Protein AF-K9WY57-F1 (afdb_monomer_lite)

Organism: NCBI:txid56107

Radius of gyration: 16.97 Å; chains: 1; bounding box: 40×37×47 Å

Foldseek 3Di:
DEEEEEELQQPPVLQVQQADFQQQQGDLVSLLVLAPDPLSVVCVVPVPLLVVLSVVQSYGYFYDYLVLLLQLLLAQADPVSVVLCVVLVHDNHHRPCNLVSVCPGPLVCNLVVHGHDPDDDDPGDDPVSLSSLVSVLVCCVVPVLSSLVSVQRSCCVNLSFVHKDAQDFFAPDDGDGFRIWTHHPVGIHGYHYHDYHHDGNHVSSVVSSVVSQVNCVRHVVRD

Sequence (223 aa):
MWVIVITGNDREESVTSLTRGRSSTADIERLIVATEANIVKELKAYPDKIGILATALDARIIHLPILTVLAIAREYADEKLQDKMKDLGM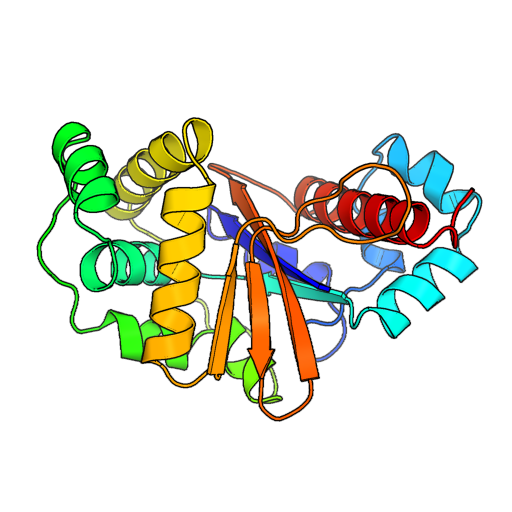SLKKDTTANERLIKSELAKAFKSEPIGLGVPGNKPGETTKESFEKLLTITQSDDQLVNETIGRALVACNLVSSYKAEVDFGKGLTRRTDLFCETKVGQVRLELMWRKNTGRAEIANYVLTKLYNYGKAIEFLE

Structure (mmCIF, N/CA/C/O backbone):
data_AF-K9WY57-F1
#
_entry.id   AF-K9WY57-F1
#
loop_
_atom_site.group_PDB
_atom_site.id
_atom_site.type_symbol
_atom_site.label_atom_id
_atom_site.label_alt_id
_atom_site.label_comp_id
_atom_site.label_asym_id
_atom_site.label_entity_id
_atom_site.label_seq_id
_atom_site.pdbx_PDB_ins_code
_atom_site.Cartn_x
_atom_site.Cartn_y
_atom_site.Cartn_z
_atom_site.occupancy
_atom_site.B_iso_or_equiv
_atom_site.auth_seq_id
_atom_site.auth_comp_id
_atom_site.auth_asym_id
_atom_site.auth_atom_id
_atom_site.pdbx_PDB_model_num
ATOM 1 N N . MET A 1 1 ? 0.445 -4.058 -10.694 1.00 93.25 1 MET A N 1
ATOM 2 C CA . MET A 1 1 ? 1.332 -3.926 -9.521 1.00 93.25 1 MET A CA 1
ATOM 3 C C . MET A 1 1 ? 1.117 -2.528 -9.001 1.00 93.25 1 MET A C 1
ATOM 5 O O . MET A 1 1 ? 1.442 -1.566 -9.684 1.00 93.25 1 MET A O 1
ATOM 9 N N . TRP A 1 2 ? 0.431 -2.408 -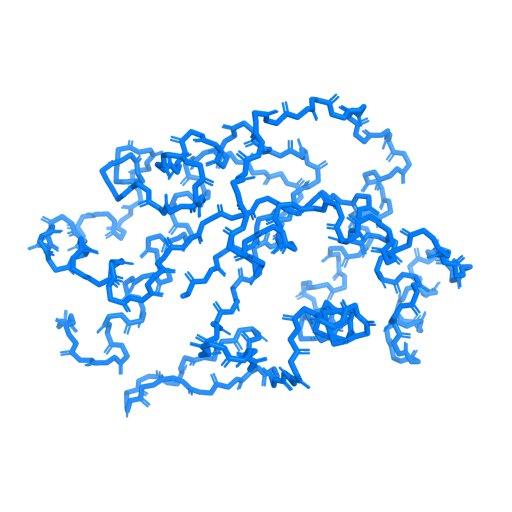7.877 1.00 96.56 2 TRP A N 1
ATOM 10 C CA . TRP A 1 2 ? 0.032 -1.128 -7.318 1.00 96.56 2 TRP A CA 1
ATOM 11 C C . TRP A 1 2 ? 0.778 -0.926 -6.008 1.00 96.56 2 TRP A C 1
ATOM 13 O O . TRP A 1 2 ? 0.697 -1.757 -5.108 1.00 96.56 2 TRP A O 1
ATOM 23 N N . VAL A 1 3 ? 1.507 0.177 -5.910 1.00 97.62 3 VAL A N 1
ATOM 24 C CA . VAL A 1 3 ? 2.192 0.584 -4.689 1.00 97.62 3 VAL A CA 1
ATOM 25 C C . VAL A 1 3 ? 1.241 1.442 -3.867 1.00 97.62 3 VAL A C 1
ATOM 27 O O . VAL A 1 3 ? 0.807 2.502 -4.319 1.00 97.62 3 VAL A O 1
ATOM 30 N N . ILE A 1 4 ? 0.922 0.982 -2.663 1.00 97.38 4 ILE A N 1
ATOM 31 C CA . ILE A 1 4 ? 0.056 1.674 -1.714 1.00 97.38 4 ILE A CA 1
ATOM 32 C C . ILE A 1 4 ? 0.941 2.426 -0.721 1.00 97.38 4 ILE A C 1
ATOM 34 O O . ILE A 1 4 ? 1.660 1.823 0.073 1.00 97.38 4 ILE A O 1
ATOM 38 N N . VAL A 1 5 ? 0.906 3.754 -0.778 1.00 96.75 5 VAL A N 1
ATOM 39 C CA . VAL A 1 5 ? 1.749 4.641 0.028 1.00 96.75 5 VAL A CA 1
ATOM 40 C C . VAL A 1 5 ? 1.007 5.040 1.303 1.00 96.75 5 VAL A C 1
ATOM 42 O O . VAL A 1 5 ? 0.044 5.813 1.255 1.00 96.75 5 VAL A O 1
ATOM 45 N N . ILE A 1 6 ? 1.486 4.523 2.440 1.00 95.94 6 ILE A N 1
ATOM 46 C CA . ILE A 1 6 ? 0.916 4.739 3.775 1.00 95.94 6 ILE A CA 1
ATOM 47 C C . ILE A 1 6 ? 1.956 5.438 4.653 1.00 95.94 6 ILE A C 1
ATOM 49 O O . ILE A 1 6 ? 2.959 4.847 5.066 1.00 95.94 6 ILE A O 1
ATOM 53 N N . THR A 1 7 ? 1.732 6.724 4.928 1.00 93.94 7 THR A N 1
ATOM 54 C CA . THR A 1 7 ? 2.769 7.597 5.494 1.00 93.94 7 THR A CA 1
ATOM 55 C C . THR A 1 7 ? 2.237 8.462 6.625 1.00 93.94 7 THR A C 1
ATOM 57 O O . THR A 1 7 ? 1.238 9.150 6.432 1.00 93.94 7 THR A O 1
ATOM 60 N N . GLY A 1 8 ? 2.940 8.528 7.757 1.00 91.19 8 GLY A N 1
ATOM 61 C CA . GLY A 1 8 ? 2.515 9.314 8.927 1.00 91.19 8 GLY A CA 1
ATOM 62 C C . GLY A 1 8 ? 2.410 10.826 8.684 1.00 91.19 8 GLY A C 1
ATOM 63 O O . GLY A 1 8 ? 1.674 11.519 9.384 1.00 91.19 8 GLY A O 1
ATOM 64 N N . ASN A 1 9 ? 3.107 11.343 7.671 1.00 89.44 9 ASN A N 1
ATOM 65 C CA . ASN A 1 9 ? 3.037 12.738 7.235 1.00 89.44 9 ASN A CA 1
ATOM 66 C C . ASN A 1 9 ? 2.095 12.994 6.043 1.00 89.44 9 ASN A C 1
ATOM 68 O O . ASN A 1 9 ? 2.113 14.104 5.517 1.00 89.44 9 ASN A O 1
ATOM 72 N N . ASP A 1 10 ? 1.296 11.995 5.654 1.00 83.50 10 ASP A N 1
ATOM 73 C CA . ASP A 1 10 ? 0.181 12.088 4.696 1.00 83.50 10 ASP A CA 1
ATOM 74 C C . ASP A 1 10 ? 0.553 12.735 3.343 1.00 83.50 10 ASP A C 1
ATOM 76 O O . ASP A 1 10 ? 0.111 13.827 2.999 1.00 83.50 10 ASP A O 1
ATOM 80 N N . ARG A 1 11 ? 1.436 12.069 2.583 1.00 84.75 11 ARG A N 1
ATOM 81 C CA . ARG A 1 11 ? 2.090 12.599 1.367 1.00 84.75 11 ARG A CA 1
ATOM 82 C C . ARG A 1 11 ? 1.299 12.426 0.066 1.00 84.75 11 ARG A C 1
ATOM 84 O O . ARG A 1 11 ? 1.868 12.027 -0.958 1.00 84.75 11 ARG A O 1
ATOM 91 N N . GLU A 1 12 ? 0.014 12.758 0.075 1.00 88.06 12 GLU A N 1
ATOM 92 C CA . GLU A 1 12 ? -0.848 12.713 -1.118 1.00 88.06 12 GLU A CA 1
ATOM 93 C C . GLU A 1 12 ? -0.273 13.546 -2.282 1.00 88.06 12 GLU A C 1
ATOM 95 O O . GLU A 1 12 ? -0.244 13.106 -3.437 1.00 88.06 12 GLU A O 1
ATOM 100 N N . GLU A 1 13 ? 0.294 14.719 -1.983 1.00 88.88 13 GLU A N 1
ATOM 101 C CA . GLU A 1 13 ? 0.878 15.618 -2.979 1.00 88.88 13 GLU A CA 1
ATOM 102 C C . GLU A 1 13 ? 2.112 15.014 -3.661 1.00 88.88 13 GLU A C 1
ATOM 104 O O . GLU A 1 13 ? 2.345 15.215 -4.857 1.00 88.88 13 GLU A O 1
ATOM 109 N N . SER A 1 14 ? 2.896 14.226 -2.917 1.00 90.69 14 SER A N 1
ATOM 110 C CA . SER A 1 14 ? 4.070 13.553 -3.473 1.00 90.69 14 SER A CA 1
ATOM 111 C C . SER A 1 14 ? 3.651 12.418 -4.402 1.00 90.69 14 SER A C 1
ATOM 113 O O . SER A 1 14 ? 4.224 12.295 -5.483 1.00 90.69 14 SER A O 1
ATOM 115 N N . VAL A 1 15 ? 2.625 11.645 -4.030 1.00 91.50 15 VAL A N 1
ATOM 116 C CA . VAL A 1 15 ? 2.048 10.595 -4.888 1.00 91.50 15 VAL A CA 1
ATOM 117 C C . VAL A 1 15 ? 1.467 11.197 -6.167 1.00 91.50 15 VAL A C 1
ATOM 119 O O . VAL A 1 15 ? 1.811 10.759 -7.266 1.00 91.50 15 VAL A O 1
ATOM 122 N N . THR A 1 16 ? 0.682 12.270 -6.048 1.00 90.00 16 THR A N 1
ATOM 123 C CA . THR A 1 16 ? 0.108 12.988 -7.199 1.00 90.00 16 THR A CA 1
ATOM 124 C C . THR A 1 16 ? 1.196 13.482 -8.154 1.00 90.00 16 THR A C 1
ATOM 126 O O . THR A 1 16 ? 1.071 13.371 -9.372 1.00 90.00 16 THR A O 1
ATOM 129 N N . SER A 1 17 ? 2.320 13.976 -7.623 1.00 90.94 17 SER A N 1
ATOM 130 C CA . SER A 1 17 ? 3.429 14.441 -8.463 1.00 90.94 17 SER A CA 1
ATOM 131 C C . SER A 1 17 ? 4.113 13.322 -9.264 1.00 90.94 17 SER A C 1
ATOM 133 O O . SER A 1 17 ? 4.711 13.610 -10.300 1.00 90.94 17 SER A O 1
ATOM 135 N N . LE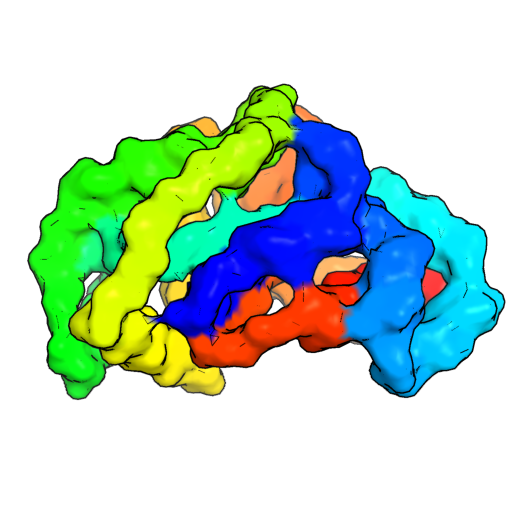U A 1 18 ? 4.008 12.064 -8.822 1.00 93.31 18 LEU A N 1
ATOM 136 C CA . LEU A 1 18 ? 4.652 10.885 -9.420 1.00 93.31 18 LEU A CA 1
ATOM 137 C C . LEU A 1 18 ? 3.719 10.055 -10.311 1.00 93.31 18 LEU A C 1
ATOM 139 O O . LEU A 1 18 ? 4.130 9.016 -10.832 1.00 93.31 18 LEU A O 1
ATOM 143 N N . THR A 1 19 ? 2.470 10.485 -10.480 1.00 92.69 19 THR A N 1
ATOM 144 C CA . THR A 1 19 ? 1.466 9.784 -11.283 1.00 92.69 19 THR A CA 1
ATOM 145 C C . THR A 1 19 ? 1.028 10.613 -12.491 1.00 92.69 19 THR A C 1
ATOM 147 O O . THR A 1 19 ? 1.231 11.830 -12.558 1.00 92.69 19 THR A O 1
ATOM 150 N N . ARG A 1 20 ? 0.456 9.934 -13.492 1.00 86.88 20 ARG A N 1
ATOM 151 C CA . ARG A 1 20 ? -0.090 10.521 -14.722 1.00 86.88 20 ARG A CA 1
ATOM 152 C C . ARG A 1 20 ? -1.609 10.439 -14.737 1.00 86.88 20 ARG A C 1
ATOM 154 O O . ARG A 1 20 ? -2.197 9.406 -14.420 1.00 86.88 20 ARG A O 1
ATOM 161 N N . GLY A 1 21 ? -2.231 11.517 -15.210 1.00 79.50 21 GLY A N 1
ATOM 162 C CA . GLY A 1 21 ? -3.671 11.580 -15.442 1.00 79.50 21 GLY A CA 1
ATOM 163 C C . GLY A 1 21 ? -4.498 11.389 -14.168 1.00 79.50 21 GLY A C 1
ATOM 164 O O . GLY A 1 21 ? -4.079 11.762 -13.078 1.00 79.50 21 GLY A O 1
ATOM 165 N N . ARG A 1 22 ? -5.699 10.821 -14.321 1.00 80.62 22 ARG A N 1
ATOM 166 C CA . ARG A 1 22 ? -6.648 10.550 -13.223 1.00 80.62 22 ARG A CA 1
ATOM 167 C C . ARG A 1 22 ? -6.737 9.062 -12.857 1.00 80.62 22 ARG A C 1
ATOM 169 O O . ARG A 1 22 ? -7.724 8.642 -12.270 1.00 80.62 22 ARG A O 1
ATOM 176 N N . SER A 1 23 ? -5.746 8.253 -13.230 1.00 78.56 23 SER A N 1
ATOM 177 C CA . SER A 1 23 ? -5.764 6.788 -13.070 1.00 78.56 23 SER A CA 1
ATOM 178 C C . SER A 1 23 ? -4.759 6.254 -12.043 1.00 78.56 23 SER A C 1
ATOM 180 O O . SER A 1 23 ? -4.630 5.039 -11.905 1.00 78.56 23 SER A O 1
ATOM 182 N N . SER A 1 24 ? -4.030 7.126 -11.331 1.00 89.38 24 SER A N 1
ATOM 183 C CA . SER A 1 24 ? -2.897 6.751 -10.457 1.00 89.38 24 SER A CA 1
ATOM 184 C C . SER A 1 24 ? -1.763 6.013 -11.177 1.00 89.38 24 SER A C 1
ATOM 186 O O . SER A 1 24 ? -0.896 5.422 -10.535 1.00 89.38 24 SER A O 1
ATOM 188 N N . THR A 1 25 ? -1.735 6.029 -12.512 1.00 93.56 25 THR A N 1
ATOM 189 C CA . THR A 1 25 ? -0.695 5.351 -13.291 1.00 93.56 25 THR A CA 1
ATOM 190 C C . THR A 1 25 ? 0.663 5.977 -13.000 1.00 93.56 25 THR A C 1
ATOM 192 O O . THR A 1 25 ? 0.805 7.198 -13.037 1.00 93.56 25 THR A O 1
ATOM 195 N N . ALA A 1 26 ? 1.669 5.149 -12.732 1.00 93.94 26 ALA A N 1
ATOM 196 C CA . ALA A 1 26 ? 3.021 5.597 -12.434 1.00 93.94 26 ALA A CA 1
ATOM 197 C C . ALA A 1 26 ? 3.635 6.386 -13.611 1.00 93.94 26 ALA A C 1
ATOM 199 O O . ALA A 1 26 ? 3.584 5.972 -14.779 1.00 93.94 26 ALA A O 1
ATOM 200 N N . ASP A 1 27 ? 4.239 7.533 -13.306 1.00 93.75 27 ASP A N 1
ATOM 201 C CA . ASP A 1 27 ? 5.018 8.320 -14.258 1.00 93.75 27 ASP A CA 1
ATOM 202 C C . ASP A 1 27 ? 6.497 7.933 -14.194 1.00 93.75 27 ASP A C 1
ATOM 204 O O . ASP A 1 27 ? 7.240 8.427 -13.349 1.00 93.75 27 ASP A O 1
ATOM 208 N N . ILE A 1 28 ? 6.930 7.027 -15.073 1.00 92.00 28 ILE A N 1
ATOM 209 C CA . ILE A 1 28 ? 8.299 6.495 -15.048 1.00 92.00 28 ILE A CA 1
ATOM 210 C C . ILE A 1 28 ? 9.350 7.594 -15.215 1.00 92.00 28 ILE A C 1
ATOM 212 O O . ILE A 1 28 ? 10.356 7.578 -14.507 1.00 92.00 28 ILE A O 1
ATOM 216 N N . GLU A 1 29 ? 9.107 8.577 -16.079 1.00 89.81 29 GLU A N 1
ATOM 217 C CA . GLU A 1 29 ? 10.046 9.683 -16.281 1.00 89.81 29 GLU A CA 1
ATOM 218 C C . GLU A 1 29 ? 10.181 10.517 -15.007 1.00 89.81 29 GLU A C 1
ATOM 220 O O . GLU A 1 29 ? 11.295 10.764 -14.535 1.00 89.81 29 GLU A O 1
ATOM 225 N N . ARG A 1 30 ? 9.055 10.882 -14.380 1.00 92.00 30 ARG A N 1
ATOM 226 C CA . ARG A 1 30 ? 9.095 11.635 -13.117 1.00 92.00 30 ARG A CA 1
ATOM 227 C C . ARG A 1 30 ? 9.701 10.826 -11.982 1.00 92.00 30 ARG A C 1
ATOM 229 O O . ARG A 1 30 ? 10.394 11.409 -11.156 1.00 92.00 30 ARG A O 1
ATOM 236 N N . LEU A 1 31 ? 9.473 9.514 -11.932 1.00 92.50 31 LEU A N 1
ATOM 237 C CA . LEU A 1 31 ? 10.083 8.634 -10.935 1.00 92.50 31 LEU A CA 1
ATOM 238 C C . LEU A 1 31 ? 11.609 8.616 -11.074 1.00 92.50 31 LEU A C 1
ATOM 240 O O . LEU A 1 31 ? 12.307 8.791 -10.077 1.00 92.50 31 LEU A O 1
ATOM 244 N N . ILE A 1 32 ? 12.125 8.466 -12.298 1.00 89.62 32 ILE A N 1
ATOM 245 C CA . ILE A 1 32 ? 13.570 8.469 -12.584 1.00 89.62 32 ILE A CA 1
ATOM 246 C C . ILE A 1 32 ? 14.206 9.816 -12.224 1.00 89.62 32 ILE A C 1
ATOM 248 O O . ILE A 1 32 ? 15.319 9.845 -11.707 1.00 89.62 32 ILE A O 1
ATOM 252 N N . VAL A 1 33 ? 13.514 10.929 -12.485 1.00 89.56 33 VAL A N 1
ATOM 253 C CA . VAL A 1 33 ? 14.008 12.281 -12.167 1.00 89.56 33 VAL A CA 1
ATOM 254 C C . VAL A 1 33 ? 13.889 12.603 -10.675 1.00 89.56 33 VAL A C 1
ATOM 256 O O . VAL A 1 33 ? 14.688 13.366 -10.137 1.00 89.56 33 VAL A O 1
ATOM 259 N N . ALA A 1 34 ? 12.898 12.045 -9.982 1.00 88.31 34 ALA A N 1
ATOM 260 C CA . ALA A 1 34 ? 12.631 12.362 -8.584 1.00 88.31 34 ALA A CA 1
ATOM 261 C C . ALA A 1 34 ? 13.641 11.760 -7.601 1.00 88.31 34 ALA A C 1
ATOM 263 O O . ALA A 1 34 ? 13.616 12.155 -6.435 1.00 88.31 34 ALA A O 1
ATOM 264 N N . THR A 1 35 ? 14.485 10.815 -8.024 1.00 84.81 35 THR A N 1
ATOM 265 C CA . THR A 1 35 ? 15.412 10.103 -7.141 1.00 84.81 35 THR A CA 1
ATOM 266 C C . THR A 1 35 ? 16.782 9.896 -7.780 1.00 84.81 35 THR A C 1
ATOM 268 O O . THR A 1 35 ? 16.903 9.679 -8.981 1.00 84.81 35 THR A O 1
ATOM 271 N N . GLU A 1 36 ? 17.829 9.947 -6.961 1.00 76.69 36 GLU A N 1
ATOM 272 C CA . GLU A 1 36 ? 19.222 9.715 -7.375 1.00 76.69 36 GLU A CA 1
ATOM 273 C C . GLU A 1 36 ? 19.722 8.320 -6.970 1.00 76.69 36 GLU A C 1
ATOM 275 O O . GLU A 1 36 ? 20.923 8.049 -6.967 1.00 76.69 36 GLU A O 1
ATOM 280 N N . ALA A 1 37 ? 18.808 7.426 -6.587 1.00 71.31 37 ALA A N 1
ATOM 281 C CA . ALA A 1 37 ? 19.154 6.112 -6.067 1.00 71.31 37 ALA A CA 1
ATOM 282 C C . ALA A 1 37 ? 20.009 5.296 -7.051 1.00 71.31 37 ALA A C 1
ATOM 284 O O . ALA A 1 37 ? 19.839 5.375 -8.265 1.00 71.31 37 ALA A O 1
ATOM 285 N N . ASN A 1 38 ? 20.892 4.441 -6.527 1.00 69.31 38 ASN A N 1
ATOM 286 C CA . ASN A 1 38 ? 21.772 3.603 -7.352 1.00 69.31 38 ASN A CA 1
ATOM 287 C C . ASN A 1 38 ? 20.998 2.738 -8.357 1.00 69.31 38 ASN A C 1
ATOM 289 O O . ASN A 1 3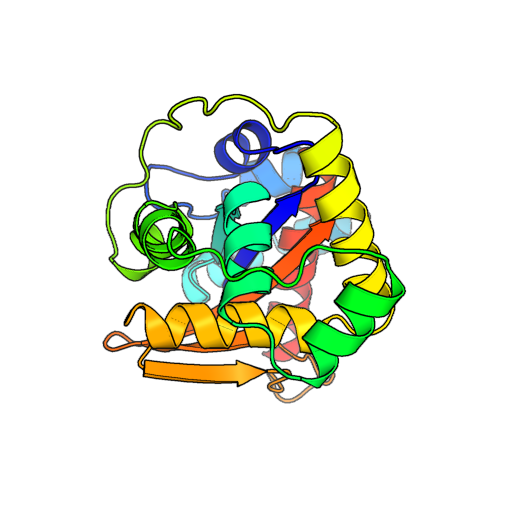8 ? 21.440 2.594 -9.494 1.00 69.31 38 ASN A O 1
ATOM 293 N N . ILE A 1 39 ? 19.803 2.263 -7.983 1.00 72.06 39 ILE A N 1
ATOM 294 C CA . ILE A 1 39 ? 18.922 1.506 -8.881 1.00 72.06 39 ILE A CA 1
ATOM 295 C C . ILE A 1 39 ? 18.542 2.306 -10.131 1.00 72.06 39 ILE A C 1
ATOM 297 O O . ILE A 1 39 ? 18.378 1.737 -11.200 1.00 72.06 39 ILE A O 1
ATOM 301 N N . VAL A 1 40 ? 18.483 3.639 -10.046 1.00 72.38 40 VAL A N 1
ATOM 302 C CA . VAL A 1 40 ? 18.225 4.510 -11.198 1.00 72.38 40 VAL A CA 1
ATOM 303 C C . VAL A 1 40 ? 19.344 4.414 -12.226 1.00 72.38 40 VAL A C 1
ATOM 305 O O . VAL A 1 40 ? 19.059 4.493 -13.414 1.00 72.38 40 VAL A O 1
ATOM 308 N N . LYS A 1 41 ? 20.606 4.223 -11.818 1.00 74.12 41 LYS A N 1
ATOM 309 C CA . LYS A 1 41 ? 21.713 4.040 -12.773 1.00 74.12 41 LYS A CA 1
ATOM 310 C C . LYS A 1 41 ? 21.539 2.752 -13.575 1.00 74.12 41 LYS A C 1
ATOM 312 O O . LYS A 1 41 ? 21.709 2.780 -14.788 1.00 74.12 41 LYS A O 1
ATOM 317 N N . GLU A 1 42 ? 21.138 1.666 -12.917 1.00 75.31 42 GLU A N 1
ATOM 318 C CA . GLU A 1 42 ? 20.841 0.391 -13.583 1.00 75.31 42 GLU A CA 1
ATOM 319 C C . GLU A 1 42 ? 19.588 0.487 -14.461 1.00 75.31 42 GLU A C 1
ATOM 321 O O . GLU A 1 42 ? 19.583 0.043 -15.603 1.00 75.31 42 GLU A O 1
ATOM 326 N N . LEU A 1 43 ? 18.533 1.139 -13.973 1.00 77.00 43 LEU A N 1
ATOM 327 C CA . LEU A 1 43 ? 17.290 1.337 -14.722 1.00 77.00 43 LEU A CA 1
ATOM 328 C C . LEU A 1 43 ? 17.473 2.252 -15.937 1.00 77.00 43 LEU A C 1
ATOM 330 O O . LEU A 1 43 ? 16.842 2.033 -16.969 1.00 77.00 43 LEU A O 1
ATOM 334 N N . LYS A 1 44 ? 18.371 3.241 -15.847 1.00 75.38 44 LYS A N 1
ATOM 335 C CA . LYS A 1 44 ? 18.775 4.099 -16.971 1.00 75.38 44 LYS A CA 1
ATOM 336 C C . LYS A 1 44 ? 19.517 3.336 -18.068 1.00 75.38 44 LYS A C 1
ATOM 338 O O . LYS A 1 44 ? 19.583 3.850 -19.178 1.00 75.38 44 LYS A O 1
ATOM 343 N N . ALA A 1 45 ? 20.035 2.135 -17.798 1.00 79.75 45 ALA A N 1
ATOM 344 C CA . ALA A 1 45 ? 20.548 1.260 -18.850 1.00 79.75 45 ALA A CA 1
ATOM 345 C C . ALA A 1 45 ? 19.416 0.623 -19.683 1.00 79.75 45 ALA A C 1
ATOM 347 O O . ALA A 1 45 ? 19.661 0.170 -20.798 1.00 79.75 45 ALA A O 1
ATOM 348 N N . TYR A 1 46 ? 18.174 0.623 -19.175 1.00 80.94 46 TYR A N 1
ATOM 349 C CA . TYR A 1 46 ? 17.018 -0.023 -19.804 1.00 80.94 46 TYR A CA 1
ATOM 350 C C . TYR A 1 46 ? 15.745 0.856 -19.815 1.00 80.94 46 TYR A C 1
ATOM 352 O O . TYR A 1 46 ? 14.678 0.385 -19.405 1.00 80.94 46 TYR A O 1
ATOM 360 N N . PRO A 1 47 ? 15.801 2.118 -20.282 1.00 75.88 47 PRO A N 1
ATOM 361 C CA . PRO A 1 47 ? 14.684 3.059 -20.156 1.00 75.88 47 PRO A CA 1
ATOM 362 C C . PRO A 1 47 ? 13.399 2.544 -20.824 1.00 75.88 47 PRO A C 1
ATOM 364 O O . PRO A 1 47 ? 12.330 2.563 -20.208 1.00 75.88 47 PRO A O 1
ATOM 367 N N . ASP A 1 48 ? 13.515 1.977 -22.027 1.00 84.12 48 ASP A N 1
ATOM 368 C CA . ASP A 1 48 ? 12.373 1.450 -22.784 1.00 84.12 48 ASP A CA 1
ATOM 369 C C . ASP A 1 48 ? 11.743 0.236 -22.096 1.00 84.12 48 ASP A C 1
ATOM 371 O O . ASP A 1 48 ? 10.518 0.129 -21.990 1.00 84.12 48 ASP A O 1
ATOM 375 N N . LYS A 1 49 ? 12.577 -0.663 -21.553 1.00 87.25 49 LYS A N 1
ATOM 376 C CA . LYS A 1 49 ? 12.096 -1.854 -20.843 1.00 87.25 49 LYS A CA 1
ATOM 377 C C . LYS A 1 49 ? 11.302 -1.460 -19.601 1.00 87.25 49 LYS A C 1
ATOM 379 O O . LYS A 1 49 ? 10.270 -2.062 -19.324 1.00 87.25 49 LYS A O 1
ATOM 384 N N . ILE A 1 50 ? 11.727 -0.437 -18.864 1.00 86.44 50 ILE A N 1
ATOM 385 C CA . ILE A 1 50 ? 11.001 -0.002 -17.663 1.00 86.44 50 ILE A CA 1
ATOM 386 C C . ILE A 1 50 ? 9.663 0.640 -18.008 1.00 86.44 50 ILE A C 1
ATOM 388 O O . ILE A 1 50 ? 8.677 0.367 -17.321 1.00 86.44 50 ILE A O 1
ATOM 392 N N . GLY A 1 51 ? 9.595 1.414 -19.094 1.00 88.69 51 GLY A N 1
ATOM 393 C CA . GLY A 1 51 ? 8.325 1.908 -19.625 1.00 88.69 51 GLY A CA 1
ATOM 394 C C . GLY A 1 51 ? 7.365 0.766 -19.974 1.00 88.69 51 GLY A C 1
ATOM 395 O O . GLY A 1 51 ? 6.240 0.734 -19.474 1.00 88.69 51 GLY A O 1
ATOM 396 N N . ILE A 1 52 ? 7.838 -0.214 -20.753 1.00 91.75 52 ILE A N 1
ATOM 397 C CA . ILE A 1 52 ? 7.054 -1.396 -21.152 1.00 91.75 52 ILE A CA 1
ATOM 398 C C . ILE A 1 52 ? 6.586 -2.185 -19.927 1.00 91.75 52 ILE A C 1
ATOM 400 O O . ILE A 1 52 ? 5.413 -2.543 -19.836 1.00 91.75 52 ILE A O 1
ATOM 404 N N . LEU A 1 53 ? 7.479 -2.429 -18.967 1.00 91.38 53 LEU A N 1
ATOM 405 C CA . LEU A 1 53 ? 7.174 -3.192 -17.762 1.00 91.38 53 LEU A CA 1
ATOM 406 C C . LEU A 1 53 ? 6.113 -2.495 -16.906 1.00 91.38 53 LEU A C 1
ATOM 408 O O . LEU A 1 53 ? 5.188 -3.142 -16.418 1.00 91.38 53 LEU A O 1
ATOM 412 N N . ALA A 1 54 ? 6.221 -1.175 -16.748 1.00 92.50 54 ALA A N 1
ATOM 413 C CA . ALA A 1 54 ? 5.244 -0.388 -16.012 1.00 92.50 54 ALA A CA 1
ATOM 414 C C . ALA A 1 54 ? 3.854 -0.446 -16.659 1.00 92.50 54 ALA A C 1
ATOM 416 O O . ALA A 1 54 ? 2.858 -0.570 -15.949 1.00 92.50 54 ALA A O 1
ATOM 417 N N . THR A 1 55 ? 3.780 -0.408 -17.991 1.00 92.62 55 THR A N 1
ATOM 418 C CA . THR A 1 55 ? 2.520 -0.576 -18.723 1.00 92.62 55 THR A CA 1
ATOM 419 C C . THR A 1 55 ? 1.978 -1.999 -18.596 1.00 92.62 55 THR A C 1
ATOM 421 O O . THR A 1 55 ? 0.812 -2.172 -18.251 1.00 92.62 55 THR A O 1
ATOM 424 N N . ALA A 1 56 ? 2.814 -3.016 -18.816 1.00 92.12 56 ALA A N 1
ATOM 425 C CA . ALA A 1 56 ? 2.408 -4.421 -18.775 1.00 92.12 56 ALA A CA 1
ATOM 426 C C . ALA A 1 56 ? 1.914 -4.854 -17.386 1.00 92.12 56 ALA A C 1
ATOM 428 O O . ALA A 1 56 ? 0.977 -5.640 -17.273 1.00 92.12 56 ALA A O 1
ATOM 429 N N . LEU A 1 57 ? 2.526 -4.327 -16.322 1.00 91.88 57 LEU A N 1
ATOM 430 C CA . LEU A 1 57 ? 2.118 -4.604 -14.948 1.00 91.88 57 LEU A CA 1
ATOM 431 C C . LEU A 1 57 ? 0.969 -3.714 -14.461 1.00 91.88 57 LEU A C 1
ATOM 433 O O . LEU A 1 57 ? 0.573 -3.891 -13.309 1.00 91.88 57 LEU A O 1
ATOM 437 N N . ASP A 1 58 ? 0.469 -2.763 -15.258 1.00 93.69 58 ASP A N 1
ATOM 438 C CA . ASP A 1 58 ? -0.421 -1.682 -14.801 1.00 93.69 58 ASP A CA 1
ATOM 439 C C . ASP A 1 58 ? 0.109 -1.057 -13.498 1.00 93.69 58 ASP A C 1
ATOM 441 O O . ASP A 1 58 ? -0.461 -1.208 -12.413 1.00 93.69 58 ASP A O 1
ATOM 445 N N . ALA A 1 59 ? 1.301 -0.462 -13.582 1.00 95.62 59 ALA A N 1
ATOM 446 C CA . ALA A 1 59 ? 1.979 0.128 -12.441 1.00 95.62 59 ALA A CA 1
ATOM 447 C C . ALA A 1 59 ? 1.224 1.366 -11.947 1.00 95.62 59 ALA A C 1
ATOM 449 O O . ALA A 1 59 ? 1.082 2.351 -12.679 1.00 95.62 59 ALA A O 1
ATOM 450 N N . ARG A 1 60 ? 0.774 1.336 -10.690 1.00 96.12 60 ARG A N 1
ATOM 451 C CA . ARG A 1 60 ? 0.065 2.456 -10.051 1.00 96.12 60 ARG A CA 1
ATOM 452 C C . ARG A 1 60 ? 0.688 2.828 -8.716 1.00 96.12 60 ARG A C 1
ATOM 454 O O . ARG A 1 60 ? 1.254 1.968 -8.047 1.00 96.12 60 ARG A O 1
ATOM 461 N N . ILE A 1 61 ? 0.565 4.093 -8.332 1.00 96.69 61 ILE A N 1
ATOM 462 C CA . ILE A 1 61 ? 0.983 4.602 -7.021 1.00 96.69 61 ILE A CA 1
ATOM 463 C C . ILE A 1 61 ? -0.234 5.272 -6.406 1.00 96.69 61 ILE A C 1
ATOM 465 O O . ILE A 1 61 ? -0.761 6.215 -6.983 1.00 96.69 61 ILE A O 1
ATOM 469 N N . ILE A 1 62 ? -0.688 4.764 -5.268 1.00 95.19 62 ILE A N 1
ATOM 470 C CA . ILE A 1 62 ? -1.958 5.161 -4.663 1.00 95.19 62 ILE A CA 1
ATOM 471 C C . ILE A 1 62 ? -1.692 5.569 -3.223 1.00 95.19 62 ILE A C 1
ATOM 473 O O . ILE A 1 62 ? -1.048 4.830 -2.477 1.00 95.19 62 ILE A O 1
ATOM 477 N N . HIS A 1 63 ? -2.201 6.727 -2.815 1.00 93.75 63 HIS A N 1
ATOM 478 C CA . HIS A 1 63 ? -2.139 7.130 -1.421 1.00 93.75 63 HIS A CA 1
ATOM 479 C C . HIS A 1 63 ? -3.293 6.495 -0.630 1.00 93.75 63 HIS A C 1
ATOM 481 O O . HIS A 1 63 ? -4.449 6.504 -1.059 1.00 93.75 63 HIS A O 1
ATOM 487 N N . LEU A 1 64 ? -2.985 5.945 0.547 1.00 94.50 64 LEU A N 1
ATOM 488 C CA . LEU A 1 64 ? -3.996 5.493 1.497 1.00 94.50 64 LEU A CA 1
ATOM 489 C C . LEU A 1 64 ? -3.840 6.267 2.819 1.00 94.50 64 LEU A C 1
ATOM 491 O O . LEU A 1 64 ? -2.848 6.058 3.525 1.00 94.50 64 LEU A O 1
ATOM 495 N N . PRO A 1 65 ? -4.806 7.140 3.175 1.00 92.88 65 PRO A N 1
ATOM 496 C CA . PRO A 1 65 ? -4.702 7.987 4.360 1.00 92.88 65 PRO A CA 1
ATOM 497 C C . PRO A 1 65 ? -4.585 7.185 5.655 1.00 92.88 65 PRO A C 1
ATOM 499 O O . PRO A 1 65 ? -5.306 6.200 5.857 1.00 92.88 65 PRO A O 1
ATOM 502 N N . ILE A 1 66 ? -3.757 7.653 6.593 1.00 94.50 66 ILE A N 1
ATOM 503 C CA . ILE A 1 66 ? -3.518 6.925 7.853 1.00 94.50 66 ILE A CA 1
ATOM 504 C C . ILE A 1 66 ? -4.780 6.789 8.712 1.00 94.50 66 ILE A C 1
ATOM 506 O O . ILE A 1 66 ? -4.939 5.800 9.422 1.00 94.50 66 ILE A O 1
ATOM 510 N N . LEU A 1 67 ? -5.721 7.732 8.606 1.00 93.31 67 LEU A N 1
ATOM 511 C CA . LEU A 1 67 ? -7.029 7.629 9.260 1.00 93.31 67 LEU A CA 1
ATOM 512 C C . LEU A 1 67 ? -7.840 6.440 8.737 1.00 93.31 67 LEU A C 1
ATOM 514 O O . LEU A 1 67 ? -8.502 5.757 9.515 1.00 93.31 67 LEU A O 1
ATOM 518 N N . THR A 1 68 ? -7.787 6.185 7.429 1.00 95.00 68 THR A N 1
ATOM 519 C CA . THR A 1 68 ? -8.447 5.030 6.812 1.00 95.00 68 THR A CA 1
ATOM 520 C C . THR A 1 68 ? -7.783 3.740 7.268 1.00 95.00 68 THR A C 1
ATOM 522 O O . THR A 1 68 ? -8.474 2.803 7.654 1.00 95.00 68 THR A O 1
ATOM 525 N N . VAL A 1 69 ? -6.450 3.710 7.306 1.00 96.06 69 VAL A N 1
ATOM 526 C CA . VAL A 1 69 ? -5.687 2.540 7.761 1.00 96.06 69 VAL A CA 1
ATOM 527 C C . VAL A 1 69 ? -5.949 2.215 9.232 1.00 96.06 69 VAL A C 1
ATOM 529 O O . VAL A 1 69 ? -6.192 1.060 9.565 1.00 96.06 69 VAL A O 1
ATOM 532 N N . LEU A 1 70 ? -5.964 3.215 10.114 1.00 96.19 70 LEU A N 1
ATOM 533 C CA . LEU A 1 70 ? -6.278 3.024 11.533 1.00 96.19 70 LEU A CA 1
ATOM 534 C C . LEU A 1 70 ? -7.720 2.547 11.747 1.00 96.19 70 LEU A C 1
ATOM 536 O O . LEU A 1 70 ? -7.965 1.705 12.610 1.00 96.19 70 LEU A O 1
ATOM 540 N N . ALA A 1 71 ? -8.673 3.058 10.962 1.00 96.25 71 ALA A N 1
ATOM 541 C CA . ALA A 1 71 ? -10.049 2.572 10.992 1.00 96.25 71 ALA A CA 1
ATOM 542 C C . ALA A 1 71 ? -10.125 1.102 10.545 1.00 96.25 71 ALA A C 1
ATOM 544 O O . ALA A 1 71 ? -10.737 0.288 11.233 1.00 96.25 71 ALA A O 1
ATOM 545 N N . ILE A 1 72 ? -9.437 0.745 9.453 1.00 97.56 72 ILE A N 1
ATOM 546 C CA . ILE A 1 72 ? -9.336 -0.639 8.970 1.00 97.56 72 ILE A CA 1
ATOM 547 C C . ILE A 1 72 ? -8.725 -1.554 10.033 1.00 97.56 72 ILE A C 1
ATOM 549 O O . ILE A 1 72 ? -9.289 -2.608 10.310 1.00 97.56 72 ILE A O 1
ATOM 553 N N . ALA A 1 73 ? -7.619 -1.144 10.659 1.00 97.25 73 ALA A N 1
ATOM 554 C CA . ALA A 1 73 ? -6.967 -1.927 11.703 1.00 97.25 73 ALA A CA 1
ATOM 555 C C . ALA A 1 73 ? -7.924 -2.210 12.871 1.00 97.25 73 ALA A C 1
ATOM 557 O O . ALA A 1 73 ? -8.020 -3.341 13.323 1.00 97.25 73 ALA A O 1
ATOM 558 N N . ARG A 1 74 ? -8.699 -1.219 13.324 1.00 96.56 74 ARG A N 1
ATOM 559 C CA . ARG A 1 74 ? -9.652 -1.415 14.431 1.00 96.56 74 ARG A CA 1
ATOM 560 C C . ARG A 1 74 ? -10.871 -2.257 14.069 1.00 96.56 74 ARG A C 1
ATOM 562 O O . ARG A 1 74 ? -11.440 -2.889 14.953 1.00 96.56 74 ARG A O 1
ATOM 569 N N . GLU A 1 75 ? -11.300 -2.234 12.812 1.00 97.50 75 GLU A N 1
ATOM 570 C CA . GLU A 1 75 ? -12.497 -2.961 12.381 1.00 97.50 75 GLU A CA 1
ATOM 571 C C . GLU A 1 75 ? -12.198 -4.406 11.962 1.00 97.50 75 GLU A C 1
ATOM 573 O O . GLU A 1 75 ? -12.984 -5.307 12.255 1.00 97.50 75 GLU A O 1
ATOM 578 N N . TYR A 1 76 ? -11.059 -4.633 11.302 1.00 97.00 76 TYR A N 1
ATOM 579 C CA . TYR A 1 76 ? -10.751 -5.889 10.610 1.00 97.00 76 TYR A CA 1
ATOM 580 C C . TYR A 1 76 ? -9.521 -6.630 11.157 1.00 97.00 76 TYR A C 1
ATOM 582 O O . TYR A 1 76 ? -9.119 -7.640 10.568 1.00 97.00 76 TYR A O 1
ATOM 590 N N . ALA A 1 77 ? -8.902 -6.155 12.246 1.00 96.50 77 ALA A N 1
ATOM 591 C CA . ALA A 1 77 ? -7.850 -6.905 12.932 1.00 96.50 77 ALA A CA 1
ATOM 592 C C . ALA A 1 77 ? -8.384 -8.248 13.442 1.00 96.50 77 ALA A C 1
ATOM 594 O O . ALA A 1 77 ? -9.445 -8.309 14.071 1.00 96.50 77 ALA A O 1
ATOM 595 N N . ASP A 1 78 ? -7.619 -9.310 13.204 1.00 95.75 78 ASP A N 1
ATOM 596 C CA . ASP A 1 78 ? -7.812 -10.587 13.886 1.00 95.75 78 ASP A CA 1
ATOM 597 C C . ASP A 1 78 ? -7.293 -10.532 15.328 1.00 95.75 78 ASP A C 1
ATOM 599 O O . ASP A 1 78 ? -6.721 -9.534 15.766 1.00 95.75 78 ASP A O 1
ATOM 603 N N . GLU A 1 79 ? -7.490 -11.620 16.068 1.00 96.56 79 GLU A N 1
ATOM 604 C CA . GLU A 1 79 ? -7.066 -11.740 17.467 1.00 96.56 79 GLU A CA 1
ATOM 605 C C . GLU A 1 79 ? -5.566 -11.455 17.643 1.00 96.56 79 GLU A C 1
ATOM 607 O O . GLU A 1 79 ? -5.183 -10.703 18.534 1.00 96.56 79 GLU A O 1
ATOM 612 N N . LYS A 1 80 ? -4.716 -11.947 16.729 1.00 96.19 80 LYS A N 1
ATOM 613 C CA . LYS A 1 80 ? -3.261 -11.738 16.795 1.00 96.19 80 LYS A CA 1
ATOM 614 C C . LYS A 1 80 ? -2.881 -10.266 16.657 1.00 96.19 80 LYS A C 1
ATOM 616 O O . LYS A 1 80 ? -2.018 -9.780 17.390 1.00 96.19 80 LYS A O 1
ATOM 621 N N . LEU A 1 81 ? -3.488 -9.549 15.711 1.00 96.44 81 LEU A N 1
ATOM 622 C CA . LEU A 1 81 ? -3.238 -8.119 15.556 1.00 96.44 81 LEU A CA 1
ATOM 623 C C . LEU A 1 81 ? -3.841 -7.326 16.718 1.00 96.44 81 LEU A C 1
ATOM 625 O O . LEU A 1 81 ? -3.203 -6.389 17.195 1.00 96.44 81 LEU A O 1
ATOM 629 N N . GLN A 1 82 ? -5.021 -7.715 17.210 1.00 97.00 82 GLN A N 1
ATOM 630 C CA . GLN A 1 82 ? -5.641 -7.096 18.384 1.00 97.00 82 GLN A CA 1
ATOM 631 C C . GLN A 1 82 ? -4.750 -7.211 19.626 1.00 97.00 82 GLN A C 1
ATOM 633 O O . GLN A 1 82 ? -4.599 -6.219 20.339 1.00 97.00 82 GLN A O 1
ATOM 638 N N . ASP A 1 83 ? -4.106 -8.357 19.848 1.00 97.00 83 ASP A N 1
ATOM 639 C CA . ASP A 1 83 ? -3.168 -8.548 20.958 1.00 97.00 83 ASP A CA 1
ATOM 640 C C . ASP A 1 83 ? -1.967 -7.598 20.846 1.00 97.00 83 ASP A C 1
ATOM 642 O O . ASP A 1 83 ? -1.707 -6.818 21.763 1.00 97.00 83 ASP A O 1
ATOM 646 N N . LYS A 1 84 ? -1.306 -7.536 19.680 1.00 97.19 84 LYS A N 1
ATOM 647 C CA . LYS A 1 84 ? -0.181 -6.601 19.470 1.00 97.19 84 LYS A CA 1
ATOM 648 C C . LYS A 1 84 ? -0.602 -5.132 19.591 1.00 97.19 84 LYS A C 1
ATOM 650 O O . LYS A 1 84 ? 0.132 -4.305 20.133 1.00 97.19 84 LYS A O 1
ATOM 655 N N . MET A 1 85 ? -1.790 -4.788 19.093 1.00 97.19 85 MET A N 1
ATOM 656 C CA . MET A 1 85 ? -2.364 -3.449 19.241 1.00 97.19 85 MET A CA 1
ATOM 657 C C . MET A 1 85 ? -2.606 -3.111 20.718 1.00 97.19 85 MET A C 1
ATOM 659 O O . MET A 1 85 ? -2.301 -1.997 21.152 1.00 97.19 85 MET A O 1
ATOM 663 N N . LYS A 1 86 ? -3.124 -4.064 21.500 1.00 96.81 86 LYS A N 1
ATOM 664 C CA . LYS A 1 86 ? -3.359 -3.916 22.940 1.00 96.81 86 LYS A CA 1
ATOM 665 C C . LYS A 1 86 ? -2.057 -3.716 23.709 1.00 96.81 86 LYS A C 1
ATOM 667 O O . LYS A 1 86 ? -2.005 -2.815 24.546 1.00 96.81 86 LYS A O 1
ATOM 672 N N . ASP A 1 87 ? -1.019 -4.482 23.387 1.00 96.75 87 ASP A N 1
ATOM 673 C CA . ASP A 1 87 ? 0.303 -4.385 24.022 1.00 96.75 87 ASP A CA 1
ATOM 674 C C . ASP A 1 87 ? 0.949 -3.009 23.806 1.00 96.75 87 ASP A C 1
ATOM 676 O O . ASP A 1 87 ? 1.615 -2.472 24.690 1.00 96.75 87 ASP A O 1
ATOM 680 N N . LEU A 1 88 ? 0.682 -2.378 22.659 1.00 96.31 88 LEU A N 1
ATOM 681 C CA . LEU A 1 88 ? 1.108 -1.006 22.363 1.00 96.31 88 LEU A CA 1
ATOM 682 C C . LEU A 1 88 ? 0.137 0.067 22.895 1.00 96.31 88 LEU A C 1
ATOM 684 O O . LEU A 1 88 ? 0.301 1.266 22.630 1.00 96.31 88 LEU A O 1
ATOM 688 N N . GLY A 1 89 ? -0.896 -0.328 23.643 1.00 96.00 89 GLY A N 1
ATOM 689 C CA . GLY A 1 89 ? -1.904 0.572 24.201 1.00 96.00 89 GLY A CA 1
ATOM 690 C C . GLY A 1 89 ? -2.717 1.296 23.125 1.00 96.00 89 GLY A C 1
ATOM 691 O O . GLY A 1 89 ? -3.006 2.488 23.265 1.00 96.00 89 GLY A O 1
ATOM 692 N N . MET A 1 90 ? -3.008 0.631 22.007 1.00 96.38 90 MET A N 1
ATOM 693 C CA . MET A 1 90 ? -3.920 1.134 20.981 1.00 96.38 90 MET A CA 1
ATOM 694 C C . MET A 1 90 ? -5.374 0.819 21.349 1.00 96.38 90 MET A C 1
ATOM 696 O O . MET A 1 90 ? -5.677 -0.128 22.073 1.00 96.38 90 MET A O 1
ATOM 700 N N . SER A 1 91 ? -6.306 1.616 20.826 1.00 92.62 91 SER A N 1
ATOM 701 C CA . SER A 1 91 ? -7.732 1.347 21.004 1.00 92.62 91 SER A CA 1
ATOM 702 C C . SER A 1 91 ? -8.169 0.153 20.156 1.00 92.62 91 SER A C 1
ATOM 704 O O . SER A 1 91 ? -7.996 0.174 18.941 1.00 92.62 91 SER A O 1
ATOM 706 N N . LEU A 1 92 ? -8.814 -0.830 20.790 1.00 93.25 92 LEU A N 1
ATOM 707 C CA . LEU A 1 92 ? -9.495 -1.946 20.119 1.00 93.25 92 LEU A CA 1
ATOM 708 C C . LEU A 1 92 ? -10.982 -1.669 19.855 1.00 93.25 92 LEU A C 1
ATOM 710 O O . LEU A 1 92 ? -11.721 -2.549 19.418 1.00 93.25 92 LEU A O 1
ATOM 714 N N . LYS A 1 93 ? -11.464 -0.457 20.161 1.00 95.06 93 LYS A N 1
ATOM 715 C CA . LYS A 1 93 ? -12.854 -0.098 19.884 1.00 95.06 93 LYS A CA 1
ATOM 716 C C . LYS A 1 93 ? -13.055 -0.094 18.370 1.00 95.06 93 LYS A C 1
ATOM 718 O O . LYS A 1 93 ? -12.424 0.710 17.682 1.00 95.06 93 LYS A O 1
ATOM 723 N N . LYS A 1 94 ? -13.959 -0.954 17.898 1.00 93.62 94 LYS A N 1
ATOM 724 C CA . LYS A 1 94 ? -14.366 -1.038 16.493 1.00 93.62 94 LYS A CA 1
ATOM 725 C C . LYS A 1 94 ? -14.696 0.332 15.908 1.00 93.62 94 LYS A C 1
ATOM 727 O O . LYS A 1 94 ? -15.286 1.183 16.584 1.00 93.62 94 LYS A O 1
ATOM 732 N N . ASP A 1 95 ? -14.314 0.526 14.652 1.00 92.88 95 ASP A N 1
ATOM 733 C CA . ASP A 1 95 ? -14.548 1.757 13.907 1.00 92.88 95 ASP A CA 1
ATOM 734 C C . ASP A 1 95 ? -15.510 1.476 12.755 1.00 92.88 95 ASP A C 1
ATOM 736 O O . ASP A 1 95 ? -15.115 1.118 11.645 1.00 92.88 95 ASP A O 1
ATOM 740 N N . THR A 1 96 ? -16.794 1.719 13.010 1.00 91.56 96 THR A N 1
ATOM 741 C CA . THR A 1 96 ? -17.872 1.499 12.039 1.00 91.56 96 THR A CA 1
ATOM 742 C C . THR A 1 96 ? -17.740 2.360 10.779 1.00 91.56 96 THR A C 1
ATOM 744 O O . THR A 1 96 ? -18.440 2.112 9.799 1.00 91.56 96 THR A O 1
ATOM 747 N N . THR A 1 97 ? -16.852 3.364 10.767 1.00 93.06 97 THR A N 1
ATOM 748 C CA . THR A 1 97 ? -16.587 4.199 9.585 1.00 93.06 97 THR A CA 1
ATOM 749 C C . THR A 1 97 ? -15.520 3.615 8.655 1.00 93.06 97 THR A C 1
ATOM 751 O O . THR A 1 97 ? -15.307 4.156 7.570 1.00 93.06 97 THR A O 1
ATOM 754 N N . ALA A 1 98 ? -14.861 2.508 9.024 1.00 94.44 98 ALA A N 1
ATOM 755 C CA . ALA A 1 98 ? -13.776 1.909 8.242 1.00 94.44 98 ALA A CA 1
ATOM 756 C C . ALA A 1 98 ? -14.184 1.580 6.798 1.00 94.44 98 ALA A C 1
ATOM 758 O O . ALA A 1 98 ? -13.456 1.911 5.862 1.00 94.44 98 ALA A O 1
ATOM 759 N N . ASN A 1 99 ? -15.368 0.985 6.610 1.00 95.12 99 ASN A N 1
ATOM 760 C CA . ASN A 1 99 ? -15.897 0.663 5.284 1.00 95.12 99 ASN A CA 1
ATOM 761 C C . ASN A 1 99 ? -16.116 1.936 4.452 1.00 95.12 99 ASN A C 1
ATOM 763 O O . ASN A 1 99 ? -15.572 2.067 3.358 1.00 95.12 99 ASN A O 1
ATOM 767 N N . GLU A 1 100 ? -16.827 2.921 5.005 1.00 94.25 100 GLU A N 1
ATOM 768 C CA . GLU A 1 100 ? -17.099 4.189 4.323 1.00 94.25 100 GLU A CA 1
ATOM 769 C C . GLU A 1 100 ? -15.805 4.906 3.904 1.00 94.25 100 GLU A C 1
ATOM 771 O O . GLU A 1 100 ? -15.687 5.379 2.770 1.00 94.25 100 GLU A O 1
ATOM 776 N N . ARG A 1 101 ? -14.812 4.954 4.800 1.00 94.06 101 ARG A N 1
ATOM 777 C CA . ARG A 1 101 ? -13.497 5.556 4.535 1.00 94.06 101 ARG A CA 1
ATOM 778 C C . ARG A 1 101 ? -12.754 4.830 3.421 1.00 94.06 101 ARG A C 1
ATOM 780 O O . ARG A 1 101 ? -12.219 5.485 2.527 1.00 94.06 101 ARG A O 1
ATOM 787 N N . LEU A 1 102 ? -12.737 3.497 3.454 1.00 95.38 102 LEU A N 1
ATOM 788 C CA . LEU A 1 102 ? -12.091 2.695 2.419 1.00 95.38 102 LEU A CA 1
ATOM 789 C C . LEU A 1 102 ? -12.791 2.882 1.069 1.00 95.38 102 LEU A C 1
ATOM 791 O O . LEU A 1 102 ? -12.120 3.181 0.086 1.00 95.38 102 LEU A O 1
ATOM 795 N N . ILE A 1 103 ? -14.123 2.817 1.018 1.00 94.69 103 ILE A N 1
ATOM 796 C CA . ILE A 1 103 ? -14.907 3.001 -0.214 1.00 94.69 103 ILE A CA 1
ATOM 797 C C . ILE A 1 103 ? -14.703 4.384 -0.848 1.00 94.69 103 ILE A C 1
ATOM 799 O O . ILE A 1 103 ? -14.735 4.495 -2.075 1.00 94.69 103 ILE A O 1
ATOM 803 N N . LYS A 1 104 ? -14.480 5.428 -0.041 1.00 91.75 104 LYS A N 1
ATOM 804 C CA . LYS A 1 104 ? -14.208 6.794 -0.523 1.00 91.75 104 LYS A CA 1
ATOM 805 C C . LYS A 1 104 ? -12.743 7.037 -0.917 1.00 91.75 104 LYS A C 1
ATOM 807 O O . LYS A 1 104 ? -12.459 8.055 -1.551 1.00 91.75 104 LYS A O 1
ATOM 812 N N . SER A 1 105 ? -11.829 6.137 -0.549 1.00 92.25 105 SER A N 1
ATOM 813 C CA . SER A 1 105 ? -10.389 6.279 -0.800 1.00 92.25 105 SER A CA 1
ATOM 814 C C . SER A 1 105 ? -10.016 6.147 -2.281 1.00 92.25 105 SER A C 1
ATOM 816 O O . SER A 1 105 ? -10.753 5.571 -3.085 1.00 92.25 105 SER A O 1
ATOM 818 N N . GLU A 1 106 ? -8.828 6.634 -2.641 1.00 91.94 106 GLU A N 1
ATOM 819 C CA . GLU A 1 106 ? -8.264 6.452 -3.985 1.00 91.94 106 GLU A CA 1
ATOM 820 C C . GLU A 1 106 ? -8.058 4.978 -4.346 1.00 91.94 106 GLU A C 1
ATOM 822 O O . GLU A 1 106 ? -8.237 4.601 -5.501 1.00 91.94 106 GLU A O 1
ATOM 827 N N . LEU A 1 107 ? -7.760 4.128 -3.358 1.00 94.12 107 LEU A N 1
ATOM 828 C CA . LEU A 1 107 ? -7.611 2.689 -3.558 1.00 94.12 107 LEU A CA 1
ATOM 829 C C . LEU A 1 107 ? -8.908 2.051 -4.060 1.00 94.12 107 LEU A C 1
ATOM 831 O O . LEU A 1 107 ? -8.896 1.309 -5.041 1.00 94.12 107 LEU A O 1
ATOM 835 N N . ALA A 1 108 ? -10.042 2.377 -3.436 1.00 94.00 108 ALA A N 1
ATOM 836 C CA . ALA A 1 108 ? -11.336 1.878 -3.890 1.00 94.00 108 ALA A CA 1
ATOM 837 C C . ALA A 1 108 ? -11.697 2.405 -5.285 1.00 94.00 108 ALA A C 1
ATOM 839 O O . ALA A 1 108 ? -12.184 1.637 -6.114 1.00 94.00 108 ALA A O 1
ATOM 840 N N . LYS A 1 109 ? -11.414 3.683 -5.570 1.00 92.31 109 LYS A N 1
ATOM 841 C CA . LYS A 1 109 ? -11.612 4.261 -6.910 1.00 92.31 109 LYS A CA 1
ATOM 842 C C . LYS A 1 109 ? -10.775 3.538 -7.963 1.00 92.31 109 LYS A C 1
ATOM 844 O O . LYS A 1 109 ? -11.299 3.199 -9.020 1.00 92.31 109 LYS A O 1
ATOM 849 N N . ALA A 1 110 ? -9.514 3.225 -7.656 1.00 92.50 110 ALA A N 1
ATOM 850 C CA . ALA A 1 110 ? -8.634 2.480 -8.551 1.00 92.50 110 ALA A CA 1
ATOM 851 C C . ALA A 1 110 ? -9.190 1.083 -8.876 1.00 92.50 110 ALA A C 1
ATOM 853 O O . ALA A 1 110 ? -9.233 0.715 -10.051 1.00 92.50 110 ALA A O 1
ATOM 854 N N . PHE A 1 111 ? -9.690 0.346 -7.875 1.00 93.44 111 PHE A N 1
ATOM 855 C CA . PHE A 1 111 ? -10.356 -0.950 -8.084 1.00 93.44 111 PHE A CA 1
ATOM 856 C C . PHE A 1 111 ? -11.647 -0.841 -8.903 1.00 93.44 111 PHE A C 1
ATOM 858 O O . PHE A 1 111 ? -11.943 -1.721 -9.710 1.00 93.44 111 PHE A O 1
ATOM 865 N N . LYS A 1 112 ? -12.400 0.249 -8.742 1.00 91.38 112 LYS A N 1
ATOM 866 C CA . LYS A 1 112 ? -13.632 0.517 -9.500 1.00 91.38 112 LYS A CA 1
ATOM 867 C C . LYS A 1 112 ? -13.389 1.136 -10.878 1.00 91.38 112 LYS A C 1
ATOM 869 O O . LYS A 1 112 ? -14.347 1.381 -11.602 1.00 91.38 112 LYS A O 1
ATOM 874 N N . SER A 1 113 ? -12.129 1.370 -11.257 1.00 88.75 113 SER A N 1
ATOM 875 C CA . SER A 1 113 ? -11.757 2.104 -12.478 1.00 88.75 113 SER A CA 1
ATOM 876 C C . SER A 1 113 ? -12.400 3.497 -12.568 1.00 88.75 113 SER A C 1
ATOM 878 O O . SER A 1 113 ? -12.676 4.003 -13.654 1.00 88.75 113 SER A O 1
ATOM 880 N N . GLU A 1 114 ? -12.639 4.125 -11.418 1.00 89.19 114 GLU A N 1
ATOM 881 C CA . GLU A 1 114 ? -13.176 5.478 -11.328 1.00 89.19 114 GLU A CA 1
ATOM 882 C C . GLU A 1 114 ? -12.044 6.514 -11.425 1.00 89.19 114 GLU A C 1
ATOM 884 O O . GLU A 1 114 ? -10.927 6.258 -10.959 1.00 89.19 114 GLU A O 1
ATOM 889 N N . PRO A 1 115 ? -12.312 7.711 -11.980 1.00 83.62 115 PRO A N 1
ATOM 890 C CA . PRO A 1 115 ? -11.346 8.795 -11.966 1.00 83.62 115 PRO A CA 1
ATOM 891 C C . PRO A 1 115 ? -10.953 9.158 -10.536 1.00 83.62 115 PRO A C 1
ATOM 893 O O . PRO A 1 115 ? -11.794 9.426 -9.673 1.00 83.62 115 PRO A O 1
ATOM 896 N N . ILE A 1 116 ? -9.652 9.238 -10.307 1.00 82.00 116 ILE A N 1
ATOM 897 C CA . ILE A 1 116 ? -9.106 9.785 -9.077 1.00 82.00 116 ILE A CA 1
ATOM 898 C C . ILE A 1 116 ? -9.372 11.288 -9.081 1.00 82.00 116 ILE A C 1
ATOM 900 O O . ILE A 1 116 ? -9.222 11.975 -10.098 1.00 82.00 116 ILE A O 1
ATOM 904 N N . GLY A 1 117 ? -9.897 11.763 -7.952 1.00 68.81 117 GLY A N 1
ATOM 905 C CA . GLY A 1 117 ? -10.274 13.159 -7.794 1.00 68.81 117 GLY A CA 1
ATOM 906 C C . GLY A 1 117 ? -9.045 14.059 -7.807 1.00 68.81 117 GLY A C 1
ATOM 907 O O . GLY A 1 117 ? -7.925 13.606 -7.607 1.00 68.81 117 GLY A O 1
ATOM 908 N N . LEU A 1 118 ? -9.262 15.357 -8.005 1.00 59.66 118 LEU A N 1
ATOM 909 C CA . LEU A 1 118 ? -8.285 16.342 -7.555 1.00 59.66 118 LEU A CA 1
ATOM 910 C C . LEU A 1 118 ? -8.331 16.258 -6.029 1.00 59.66 118 LEU A C 1
ATOM 912 O O . LEU A 1 118 ? -9.367 16.621 -5.472 1.00 59.66 118 LEU A O 1
ATOM 916 N N . GLY A 1 119 ? -7.311 15.664 -5.406 1.00 55.16 119 GLY A N 1
ATOM 917 C CA . GLY A 1 119 ? -7.229 15.424 -3.965 1.00 55.16 119 GLY A CA 1
ATOM 918 C C . GLY A 1 119 ? -7.941 16.503 -3.162 1.00 55.16 119 GLY A C 1
ATOM 919 O O . GLY A 1 119 ? -7.607 17.683 -3.271 1.00 55.16 119 GLY A O 1
ATOM 920 N N . VAL A 1 120 ? -8.997 16.129 -2.436 1.00 48.19 120 VAL A N 1
ATOM 921 C CA . VAL A 1 120 ? -9.656 17.077 -1.535 1.00 48.19 120 VAL A CA 1
ATOM 922 C C . VAL A 1 120 ? -8.773 17.100 -0.302 1.00 48.19 120 VAL A C 1
ATOM 924 O O . VAL A 1 120 ? -8.694 16.056 0.346 1.00 48.19 120 VAL A O 1
ATOM 927 N N . PRO A 1 121 ? -8.119 18.227 0.037 1.00 49.28 121 PRO A N 1
ATOM 928 C CA . PRO A 1 121 ? -7.268 18.277 1.211 1.00 49.28 121 PRO A CA 1
ATOM 929 C C . PRO A 1 121 ? -8.131 17.951 2.427 1.00 49.28 121 PRO A C 1
ATOM 931 O O . PRO A 1 121 ? -8.962 18.753 2.858 1.00 49.28 121 PRO A O 1
ATOM 934 N N . GLY A 1 122 ? -7.981 16.737 2.948 1.00 57.91 122 GLY A N 1
ATOM 935 C CA . GLY A 1 122 ? -8.513 16.397 4.251 1.00 57.91 122 GLY A CA 1
ATOM 936 C C . GLY A 1 122 ? -7.798 17.233 5.306 1.00 57.91 122 GLY A C 1
ATOM 937 O O . GLY A 1 122 ? -6.693 17.741 5.091 1.00 57.91 122 GLY A O 1
ATOM 938 N N . ASN A 1 123 ? -8.406 17.363 6.483 1.00 63.97 123 ASN A N 1
ATOM 939 C CA . ASN A 1 123 ? -7.654 17.860 7.626 1.00 63.97 123 ASN A CA 1
ATOM 940 C C . ASN A 1 123 ? -6.455 16.937 7.841 1.00 63.97 123 ASN A C 1
ATOM 942 O O . ASN A 1 123 ? -6.631 15.725 7.992 1.00 63.97 123 ASN A O 1
ATOM 946 N N . LYS A 1 124 ? -5.252 17.520 7.857 1.00 74.94 124 LYS A N 1
ATOM 947 C CA . LYS A 1 124 ? -4.034 16.771 8.161 1.00 74.94 124 LYS A CA 1
ATOM 948 C C . LYS A 1 124 ? -4.219 16.015 9.480 1.00 74.94 124 LYS A C 1
ATOM 950 O O . LYS A 1 124 ? -4.844 16.557 10.399 1.00 74.94 124 LYS A O 1
ATOM 955 N N . PRO A 1 125 ? -3.667 14.801 9.608 1.00 81.56 125 PRO A N 1
ATOM 956 C CA . PRO A 1 125 ? -3.778 14.040 10.840 1.00 81.56 125 PRO A CA 1
ATOM 957 C C . PRO A 1 125 ? -3.269 14.846 12.042 1.00 81.56 125 PRO A C 1
ATOM 959 O O . PRO A 1 125 ? -2.172 15.408 11.997 1.00 81.56 125 PRO A O 1
ATOM 962 N N . GLY A 1 126 ? -4.057 14.895 13.118 1.00 87.50 126 GLY A N 1
ATOM 963 C CA . GLY A 1 126 ? -3.618 15.469 14.393 1.00 87.50 126 GLY A CA 1
ATOM 964 C C . GLY A 1 126 ? -2.568 14.590 15.082 1.00 87.50 126 GLY A C 1
ATOM 965 O O . GLY A 1 126 ? -2.411 13.419 14.730 1.00 87.50 126 GLY A O 1
ATOM 966 N N . GLU A 1 127 ? -1.885 15.124 16.096 1.00 89.69 127 GLU A N 1
ATOM 967 C CA . GLU A 1 127 ? -0.788 14.428 16.796 1.00 89.69 127 GLU A CA 1
ATOM 968 C C . GLU A 1 127 ? -1.198 13.046 17.331 1.00 89.69 127 GLU A C 1
ATOM 970 O O . GLU A 1 127 ? -0.551 12.055 17.015 1.00 89.69 127 GLU A O 1
ATOM 975 N N . THR A 1 128 ? -2.358 12.919 17.982 1.00 91.00 128 THR A N 1
ATOM 976 C CA . THR A 1 128 ? -2.861 11.619 18.476 1.00 91.00 128 THR A CA 1
ATOM 977 C C . THR A 1 128 ? -3.077 10.585 17.362 1.00 91.00 128 THR A C 1
ATOM 979 O O . THR A 1 128 ? -2.923 9.379 17.570 1.00 91.00 128 THR A O 1
ATOM 982 N N . THR A 1 129 ? -3.440 11.037 16.156 1.00 92.06 129 THR A N 1
ATOM 983 C CA . THR A 1 129 ? -3.586 10.143 14.995 1.00 92.06 129 THR A CA 1
ATOM 984 C C . THR A 1 129 ? -2.221 9.669 14.514 1.00 92.06 129 THR A C 1
ATOM 986 O O . THR A 1 129 ? -2.057 8.482 14.239 1.00 92.06 129 THR A O 1
ATOM 989 N N . LYS A 1 130 ? -1.235 10.572 14.453 1.00 94.00 130 LYS A N 1
ATOM 990 C CA . LYS A 1 130 ? 0.144 10.223 14.096 1.00 94.00 130 LYS A CA 1
ATOM 991 C C . LYS A 1 130 ? 0.744 9.253 15.107 1.00 94.00 130 LYS A C 1
ATOM 993 O O . LYS A 1 130 ? 1.267 8.229 14.694 1.00 94.00 130 LYS A O 1
ATOM 998 N N . GLU A 1 131 ? 0.582 9.500 16.405 1.00 95.19 131 GLU A N 1
ATOM 999 C CA . GLU A 1 131 ? 1.034 8.592 17.470 1.00 95.19 131 GLU A CA 1
ATOM 1000 C C . GLU A 1 131 ? 0.406 7.197 17.341 1.00 95.19 131 GLU A C 1
ATOM 1002 O O . GLU A 1 131 ? 1.095 6.182 17.432 1.00 95.19 131 GLU A O 1
ATOM 1007 N N . SER A 1 132 ? -0.904 7.130 17.081 1.00 95.56 132 SER A N 1
ATOM 1008 C CA . SER A 1 132 ? -1.598 5.854 16.866 1.00 95.56 132 SER A CA 1
ATOM 1009 C C . SER A 1 132 ? -1.079 5.127 15.625 1.00 95.56 132 SER A C 1
ATOM 1011 O O . SER A 1 132 ? -0.906 3.909 15.644 1.00 95.56 132 SER A O 1
ATOM 1013 N N . PHE A 1 133 ? -0.808 5.866 14.549 1.00 96.56 133 PHE A N 1
ATOM 1014 C CA . PHE A 1 133 ? -0.206 5.316 13.341 1.00 96.56 133 PHE A CA 1
ATOM 1015 C C . PHE A 1 133 ? 1.230 4.837 13.577 1.00 96.56 133 PHE A C 1
ATOM 1017 O O . PHE A 1 133 ? 1.590 3.771 13.094 1.00 96.56 133 PHE A O 1
ATOM 1024 N N . GLU A 1 134 ? 2.036 5.564 14.352 1.00 96.56 134 GLU A N 1
ATOM 1025 C CA . GLU A 1 134 ? 3.396 5.149 14.705 1.00 96.56 134 GLU A CA 1
ATOM 1026 C C . GLU A 1 134 ? 3.406 3.835 15.489 1.00 96.56 134 GLU A C 1
ATOM 1028 O O . GLU A 1 134 ? 4.235 2.972 15.212 1.00 96.56 134 GLU A O 1
ATOM 1033 N N . LYS A 1 135 ? 2.444 3.627 16.394 1.00 96.94 135 LYS A N 1
ATOM 1034 C CA . LYS A 1 135 ? 2.265 2.334 17.072 1.00 96.94 135 LYS A CA 1
ATOM 1035 C C . LYS A 1 135 ? 1.943 1.212 16.084 1.00 96.94 135 LYS A C 1
ATOM 1037 O O . LYS A 1 135 ? 2.566 0.157 16.142 1.00 96.94 135 LYS A O 1
ATOM 1042 N N . LEU A 1 136 ? 1.022 1.444 15.145 1.00 96.69 136 LEU A N 1
ATOM 1043 C CA . LEU A 1 136 ? 0.707 0.462 14.102 1.00 96.69 136 LEU A CA 1
ATOM 1044 C C . LEU A 1 136 ? 1.927 0.171 13.215 1.00 96.69 136 LEU A C 1
ATOM 1046 O O . LEU A 1 136 ? 2.199 -0.982 12.890 1.00 96.69 136 LEU A O 1
ATOM 1050 N N . LEU A 1 137 ? 2.695 1.205 12.871 1.00 96.44 137 LEU A N 1
ATOM 1051 C CA . LEU A 1 137 ? 3.931 1.089 12.104 1.00 96.44 137 LEU A CA 1
ATOM 1052 C C . LEU A 1 137 ? 4.970 0.227 12.839 1.00 96.44 137 LEU A C 1
ATOM 1054 O O . LEU A 1 137 ? 5.613 -0.601 12.200 1.00 96.44 137 LEU A O 1
ATOM 1058 N N . THR A 1 138 ? 5.103 0.346 14.163 1.00 96.25 138 THR A N 1
ATOM 1059 C CA . THR A 1 138 ? 5.972 -0.543 14.957 1.00 96.25 138 THR A CA 1
ATOM 1060 C C . THR A 1 138 ? 5.602 -2.017 14.772 1.00 96.25 138 THR A C 1
ATOM 1062 O O . THR A 1 138 ? 6.492 -2.855 14.641 1.00 96.25 138 THR A O 1
ATOM 1065 N N . ILE A 1 139 ? 4.307 -2.346 14.678 1.00 95.69 139 ILE A N 1
ATOM 1066 C CA . ILE A 1 139 ? 3.866 -3.724 14.406 1.00 95.69 139 ILE A CA 1
ATOM 1067 C C . ILE A 1 139 ? 4.374 -4.175 13.033 1.00 95.69 139 ILE A C 1
ATOM 1069 O O . ILE A 1 139 ? 5.008 -5.227 12.950 1.00 95.69 139 ILE A O 1
ATOM 1073 N N . THR A 1 140 ? 4.199 -3.346 11.994 1.00 92.25 140 THR A N 1
ATOM 1074 C CA . THR A 1 140 ? 4.645 -3.668 10.622 1.00 92.25 140 THR A CA 1
ATOM 1075 C C . THR A 1 140 ? 6.149 -3.915 10.507 1.00 92.25 140 THR A C 1
ATOM 1077 O O . THR A 1 140 ? 6.581 -4.666 9.648 1.00 92.25 140 THR A O 1
ATOM 1080 N N . GLN A 1 141 ? 6.972 -3.317 11.371 1.00 90.00 141 GLN A N 1
ATOM 1081 C CA . GLN A 1 141 ? 8.423 -3.540 11.353 1.00 90.00 141 GLN A CA 1
ATOM 1082 C C . GLN A 1 141 ? 8.816 -4.931 11.862 1.00 90.00 141 GLN A C 1
ATOM 1084 O O . GLN A 1 141 ? 9.872 -5.441 11.496 1.00 90.00 141 GLN A O 1
ATOM 1089 N N . SER A 1 142 ? 7.985 -5.521 12.723 1.00 89.62 142 SER A N 1
ATOM 1090 C CA . SER A 1 142 ? 8.196 -6.862 13.280 1.00 89.62 142 SER A CA 1
ATOM 1091 C C . SER A 1 142 ? 7.454 -7.959 12.514 1.00 89.62 142 SER A C 1
ATOM 1093 O O . SER A 1 142 ? 7.876 -9.110 12.542 1.00 89.62 142 SER A O 1
ATOM 1095 N N . ASP A 1 143 ? 6.327 -7.606 11.893 1.00 88.06 143 ASP A N 1
ATOM 1096 C CA . ASP A 1 143 ? 5.370 -8.517 11.266 1.00 88.06 143 ASP A CA 1
ATOM 1097 C C . ASP A 1 143 ? 4.439 -7.697 10.358 1.00 88.06 143 ASP A C 1
ATOM 1099 O O . ASP A 1 143 ? 3.345 -7.269 10.748 1.00 88.06 143 ASP A O 1
ATOM 1103 N N . ASP A 1 144 ? 4.930 -7.375 9.166 1.00 89.44 144 ASP A N 1
ATOM 1104 C CA . ASP A 1 144 ? 4.189 -6.634 8.146 1.00 89.44 144 ASP A CA 1
ATOM 1105 C C . ASP A 1 144 ? 3.028 -7.449 7.582 1.00 89.44 144 ASP A C 1
ATOM 1107 O O . ASP A 1 144 ? 1.943 -6.891 7.395 1.00 89.44 144 ASP A O 1
ATOM 1111 N N . GLN A 1 145 ? 3.217 -8.758 7.389 1.00 91.81 145 GLN A N 1
ATOM 1112 C CA . GLN A 1 145 ? 2.181 -9.670 6.907 1.00 91.81 145 GLN A CA 1
ATOM 1113 C C . GLN A 1 145 ? 0.882 -9.518 7.707 1.00 91.81 145 GLN A C 1
ATOM 1115 O O . GLN A 1 145 ? -0.180 -9.337 7.113 1.00 91.81 145 GLN A O 1
ATOM 1120 N N . LEU A 1 146 ? 0.950 -9.508 9.041 1.00 92.38 146 LEU A N 1
ATOM 1121 C CA . LEU A 1 146 ? -0.232 -9.398 9.902 1.00 92.38 146 LEU A CA 1
ATOM 1122 C C . LEU A 1 146 ? -1.064 -8.125 9.640 1.00 92.38 146 LEU A C 1
ATOM 1124 O O . LEU A 1 146 ? -2.303 -8.141 9.638 1.00 92.38 146 LEU A O 1
ATOM 1128 N N . VAL A 1 147 ? -0.389 -7.000 9.402 1.00 94.06 147 VAL A N 1
ATOM 1129 C CA . VAL A 1 147 ? -1.054 -5.720 9.116 1.00 94.06 147 VAL A CA 1
ATOM 1130 C C . VAL A 1 147 ? -1.536 -5.676 7.664 1.00 94.06 147 VAL A C 1
ATOM 1132 O O . VAL A 1 147 ? -2.652 -5.225 7.395 1.00 94.06 147 VAL A O 1
ATOM 1135 N N . ASN A 1 148 ? -0.745 -6.205 6.731 1.00 95.81 148 ASN A N 1
ATOM 1136 C CA . ASN A 1 148 ? -1.086 -6.283 5.314 1.00 95.81 148 ASN A CA 1
ATOM 1137 C C . ASN A 1 148 ? -2.327 -7.166 5.090 1.00 95.81 148 ASN A C 1
ATOM 1139 O O . ASN A 1 148 ? -3.266 -6.756 4.407 1.00 95.81 148 ASN A O 1
ATOM 1143 N N . GLU A 1 149 ? -2.414 -8.328 5.741 1.00 95.94 149 GLU A N 1
ATOM 1144 C CA . GLU A 1 149 ? -3.593 -9.201 5.692 1.00 95.94 149 GLU A CA 1
ATOM 1145 C C . GLU A 1 149 ? -4.857 -8.495 6.187 1.00 95.94 149 GLU A C 1
ATOM 1147 O O . GLU A 1 149 ? -5.938 -8.708 5.641 1.00 95.94 149 GLU A O 1
ATOM 1152 N N . THR A 1 150 ? -4.730 -7.596 7.163 1.00 96.62 150 THR A N 1
ATOM 1153 C CA . THR A 1 150 ? -5.857 -6.794 7.655 1.00 96.62 150 THR A CA 1
ATOM 1154 C C . THR A 1 150 ? -6.387 -5.827 6.592 1.00 96.62 150 THR A C 1
ATOM 1156 O O . THR A 1 150 ? -7.603 -5.664 6.464 1.00 96.62 150 THR A O 1
ATOM 1159 N N . ILE A 1 151 ? -5.509 -5.256 5.758 1.00 97.56 151 ILE A N 1
ATOM 1160 C CA . ILE A 1 151 ? -5.924 -4.510 4.559 1.00 97.56 151 ILE A CA 1
ATOM 1161 C C . ILE A 1 151 ? -6.645 -5.447 3.576 1.00 97.56 151 ILE A C 1
ATOM 1163 O O . ILE A 1 151 ? -7.721 -5.101 3.087 1.00 97.56 151 ILE A O 1
ATOM 1167 N N . GLY A 1 152 ? -6.115 -6.651 3.337 1.00 97.31 152 GLY A N 1
ATOM 1168 C CA . GLY A 1 152 ? -6.751 -7.671 2.492 1.00 97.31 152 GLY A CA 1
ATOM 1169 C C . GLY A 1 152 ? -8.172 -8.035 2.943 1.00 97.31 152 GLY A C 1
ATOM 1170 O O . GLY A 1 152 ? -9.105 -8.013 2.133 1.00 97.31 152 GLY A O 1
ATOM 1171 N N . ARG A 1 153 ? -8.369 -8.281 4.247 1.00 97.69 153 ARG A N 1
ATOM 1172 C CA . ARG A 1 153 ? -9.691 -8.539 4.851 1.00 97.69 153 ARG A CA 1
ATOM 1173 C C . ARG A 1 153 ? -10.660 -7.390 4.596 1.00 97.69 153 ARG A C 1
ATOM 1175 O O . ARG A 1 153 ? -11.797 -7.631 4.190 1.00 97.69 153 ARG A O 1
ATOM 1182 N N . ALA A 1 154 ? -10.207 -6.151 4.778 1.00 97.81 154 ALA A N 1
ATOM 1183 C CA . ALA A 1 154 ? -11.031 -4.971 4.540 1.00 97.81 154 ALA A CA 1
ATOM 1184 C C . ALA A 1 154 ? -11.446 -4.831 3.066 1.00 97.81 154 ALA A C 1
ATOM 1186 O O . ALA A 1 154 ? -12.596 -4.490 2.784 1.00 97.81 154 ALA A O 1
ATOM 1187 N N . LEU A 1 155 ? -10.541 -5.130 2.124 1.00 97.81 155 LEU A N 1
ATOM 1188 C CA . LEU A 1 155 ? -10.837 -5.106 0.687 1.00 97.81 155 LEU A CA 1
ATOM 1189 C C . LEU A 1 155 ? -11.926 -6.124 0.311 1.00 97.81 155 LEU A C 1
ATOM 1191 O O . LEU A 1 155 ? -12.835 -5.780 -0.449 1.00 97.81 155 LEU A O 1
ATOM 1195 N N . VAL A 1 156 ? -11.865 -7.342 0.862 1.00 97.50 156 VAL A N 1
ATOM 1196 C CA . VAL A 1 156 ? -12.897 -8.376 0.653 1.00 97.50 156 VAL A CA 1
ATOM 1197 C C . VAL A 1 156 ? -14.223 -7.946 1.275 1.00 97.50 156 VAL A C 1
ATOM 1199 O O . VAL A 1 156 ? -15.250 -7.962 0.602 1.00 97.50 156 VAL A O 1
ATOM 1202 N N . ALA A 1 157 ? -14.207 -7.487 2.530 1.00 96.81 157 ALA A N 1
ATOM 1203 C CA . ALA A 1 157 ? -15.413 -7.047 3.234 1.00 96.81 157 ALA A CA 1
ATOM 1204 C C . ALA A 1 157 ? -16.123 -5.873 2.535 1.00 96.81 157 ALA A C 1
ATOM 1206 O O . ALA A 1 157 ? -17.346 -5.747 2.602 1.00 96.81 157 ALA A O 1
ATOM 1207 N N . CYS A 1 158 ? -15.368 -5.029 1.828 1.00 96.06 158 CYS A N 1
ATOM 1208 C CA . CYS A 1 158 ? -15.899 -3.916 1.043 1.00 96.06 158 CYS A CA 1
ATOM 1209 C C . CYS A 1 158 ? -16.252 -4.292 -0.408 1.00 96.06 158 CYS A C 1
ATOM 1211 O O . CYS A 1 158 ? -16.574 -3.404 -1.198 1.00 96.06 158 CYS A O 1
ATOM 1213 N N . ASN A 1 159 ? -16.204 -5.580 -0.775 1.00 96.00 159 ASN A N 1
ATOM 1214 C CA . ASN A 1 159 ? -16.445 -6.088 -2.132 1.00 96.00 159 ASN A CA 1
ATOM 1215 C C . ASN A 1 159 ? -15.567 -5.423 -3.212 1.00 96.00 159 ASN A C 1
ATOM 1217 O O . ASN A 1 159 ? -15.982 -5.299 -4.367 1.00 96.00 159 ASN A O 1
ATOM 1221 N N . LEU A 1 160 ? -14.363 -4.974 -2.845 1.00 95.62 160 LEU A N 1
ATOM 1222 C CA . LEU A 1 160 ? -13.396 -4.404 -3.791 1.00 95.62 160 LEU A CA 1
ATOM 1223 C C . LEU A 1 160 ? -12.600 -5.503 -4.504 1.00 95.62 160 LEU A C 1
ATOM 1225 O O . LEU A 1 160 ? -12.194 -5.331 -5.651 1.00 95.62 160 LEU A O 1
ATOM 1229 N N . VAL A 1 161 ? -12.413 -6.640 -3.832 1.00 97.00 161 VAL A N 1
ATOM 1230 C CA . VAL A 1 161 ? -11.738 -7.839 -4.343 1.00 97.00 161 VAL A CA 1
ATOM 1231 C C . VAL A 1 161 ? -12.566 -9.067 -3.952 1.00 97.00 161 VAL A C 1
ATOM 1233 O O . VAL A 1 161 ? -13.274 -9.038 -2.945 1.00 97.00 161 VAL A O 1
ATOM 1236 N N . SER A 1 162 ? -12.512 -10.140 -4.741 1.00 95.88 162 SER A N 1
ATOM 1237 C CA . SER A 1 162 ? -13.207 -11.400 -4.432 1.00 95.88 162 SER A CA 1
ATOM 1238 C C . SER A 1 162 ? -12.439 -12.256 -3.431 1.00 95.88 162 SER A C 1
ATOM 1240 O O . SER A 1 162 ? -13.042 -12.963 -2.629 1.00 95.88 162 SER A O 1
ATOM 1242 N N . SER A 1 163 ? -11.111 -12.206 -3.485 1.00 96.31 163 SER A N 1
ATOM 1243 C CA . SER A 1 163 ? -10.219 -12.932 -2.586 1.00 96.31 163 SER A CA 1
ATOM 1244 C C . SER A 1 163 ? -8.857 -12.236 -2.529 1.00 96.31 163 SER A C 1
ATOM 1246 O O . SER A 1 163 ? -8.539 -11.387 -3.371 1.00 96.31 163 SER A O 1
ATOM 1248 N N . TYR A 1 164 ? -8.046 -12.587 -1.533 1.00 96.38 164 TYR A N 1
ATOM 1249 C CA . TYR A 1 164 ? -6.638 -12.212 -1.501 1.00 96.38 164 TYR A CA 1
ATOM 1250 C C . TYR A 1 164 ? -5.780 -13.348 -0.940 1.00 96.38 164 TYR A C 1
ATOM 1252 O O . TYR A 1 164 ? -6.270 -14.226 -0.228 1.00 96.38 164 TYR A O 1
ATOM 1260 N N . LYS A 1 165 ? -4.486 -13.308 -1.253 1.00 93.50 165 LYS A N 1
ATOM 1261 C CA . LYS A 1 165 ? -3.440 -14.134 -0.644 1.00 93.50 165 LYS A CA 1
ATOM 1262 C C . LYS A 1 165 ? -2.267 -13.233 -0.279 1.00 93.50 165 LYS A C 1
ATOM 1264 O O . LYS A 1 165 ? -1.865 -12.418 -1.106 1.00 93.50 165 LYS A O 1
ATOM 1269 N N . ALA A 1 166 ? -1.740 -13.362 0.931 1.00 87.06 166 ALA A N 1
ATOM 1270 C CA . ALA A 1 166 ? -0.501 -12.693 1.309 1.00 87.06 166 ALA A CA 1
ATOM 1271 C C . ALA A 1 166 ? 0.713 -13.507 0.845 1.00 87.06 166 ALA A C 1
ATOM 1273 O O . ALA A 1 166 ? 0.605 -14.722 0.655 1.00 87.06 166 ALA A O 1
ATOM 1274 N N . GLU A 1 167 ? 1.851 -12.835 0.672 1.00 78.56 167 GLU A N 1
ATOM 1275 C CA . GLU A 1 167 ? 3.162 -13.467 0.489 1.00 78.56 167 GLU A CA 1
ATOM 1276 C C . GLU A 1 167 ? 3.245 -14.451 -0.698 1.00 78.56 167 GLU A C 1
ATOM 1278 O O . GLU A 1 167 ? 3.907 -15.488 -0.633 1.00 78.56 167 GLU A O 1
ATOM 1283 N N . VAL A 1 168 ? 2.560 -14.143 -1.805 1.00 79.25 168 VAL A N 1
ATOM 1284 C CA . VAL A 1 168 ? 2.551 -15.006 -2.999 1.00 79.25 168 VAL A CA 1
ATOM 1285 C C . VAL A 1 168 ? 3.824 -14.806 -3.811 1.00 79.25 168 VAL A C 1
ATOM 1287 O O . VAL A 1 168 ? 4.141 -13.681 -4.208 1.00 79.25 168 VAL A O 1
ATOM 1290 N N . ASP A 1 169 ? 4.504 -15.911 -4.113 1.00 78.25 169 ASP A N 1
ATOM 1291 C CA . ASP A 1 169 ? 5.688 -15.923 -4.966 1.00 78.25 169 ASP A CA 1
ATOM 1292 C C . ASP A 1 169 ? 5.369 -15.454 -6.395 1.00 78.25 169 ASP A C 1
ATOM 1294 O O . ASP A 1 169 ? 4.355 -15.815 -7.005 1.00 78.25 169 ASP A O 1
ATOM 1298 N N . PHE A 1 170 ? 6.272 -14.652 -6.953 1.00 77.69 170 PHE A N 1
ATOM 1299 C CA . PHE A 1 170 ? 6.202 -14.152 -8.316 1.00 77.69 170 PHE A CA 1
ATOM 1300 C C . PHE A 1 170 ? 7.482 -14.477 -9.090 1.00 77.69 170 PHE A C 1
ATOM 1302 O O . PHE A 1 170 ? 8.583 -14.177 -8.633 1.00 77.69 170 PHE A O 1
ATOM 1309 N N . GLY A 1 171 ? 7.315 -15.029 -10.296 1.00 67.44 171 GLY A N 1
ATOM 1310 C CA . GLY A 1 171 ? 8.416 -15.368 -11.199 1.00 67.44 171 GLY A CA 1
ATOM 1311 C C . GLY A 1 171 ? 8.942 -16.797 -11.048 1.00 67.44 171 GLY A C 1
ATOM 1312 O O . GLY A 1 171 ? 8.435 -17.582 -10.250 1.00 67.44 171 GLY A O 1
ATOM 1313 N N . LYS A 1 172 ? 9.942 -17.143 -11.869 1.00 60.31 172 LYS A N 1
ATOM 1314 C CA . LYS A 1 172 ? 10.651 -18.441 -11.824 1.00 60.31 172 LYS A CA 1
ATOM 1315 C C . LYS A 1 172 ? 12.028 -18.353 -11.144 1.00 60.31 172 LYS A C 1
ATOM 1317 O O . LYS A 1 172 ? 12.600 -19.387 -10.814 1.00 60.31 172 LYS A O 1
ATOM 1322 N N . GLY A 1 173 ? 12.540 -17.134 -10.945 1.00 57.69 173 GLY A N 1
ATOM 1323 C CA . GLY A 1 173 ? 13.816 -16.837 -10.285 1.00 57.69 173 GLY A CA 1
ATOM 1324 C C . GLY A 1 173 ? 13.673 -16.498 -8.796 1.00 57.69 173 GLY A C 1
ATOM 1325 O O . GLY A 1 173 ? 12.788 -17.022 -8.128 1.00 57.69 173 GLY A O 1
ATOM 1326 N N . LEU A 1 174 ? 14.559 -15.624 -8.283 1.00 52.03 174 LEU A N 1
ATOM 1327 C CA . LEU A 1 174 ? 14.574 -15.111 -6.898 1.00 52.03 174 LEU A CA 1
ATOM 1328 C C . LEU A 1 174 ? 13.156 -15.009 -6.323 1.00 52.03 174 LEU A C 1
ATOM 1330 O O . LEU A 1 174 ? 12.350 -14.246 -6.842 1.00 52.03 174 LEU A O 1
ATOM 1334 N N . THR A 1 175 ? 12.873 -15.750 -5.251 1.00 57.44 175 THR A N 1
ATOM 1335 C CA . THR A 1 175 ? 11.574 -15.766 -4.573 1.00 57.44 175 THR A CA 1
ATOM 1336 C C . THR A 1 175 ? 11.199 -14.332 -4.187 1.00 57.44 175 THR A C 1
ATOM 1338 O O . THR A 1 175 ? 11.799 -13.734 -3.287 1.00 57.44 175 THR A O 1
ATOM 1341 N N . ARG A 1 176 ? 10.289 -13.713 -4.946 1.00 68.56 176 ARG A N 1
ATOM 1342 C CA . ARG A 1 176 ? 9.770 -12.370 -4.673 1.00 68.56 176 ARG A CA 1
ATOM 1343 C C . ARG A 1 176 ? 8.325 -12.512 -4.257 1.00 68.56 176 ARG A C 1
ATOM 1345 O O . ARG A 1 176 ? 7.489 -12.916 -5.059 1.00 68.56 176 ARG A O 1
ATOM 1352 N N . ARG A 1 177 ? 8.064 -12.185 -2.999 1.00 78.56 177 ARG A N 1
ATOM 1353 C CA . ARG A 1 177 ? 6.739 -12.252 -2.407 1.00 78.56 177 ARG A CA 1
ATOM 1354 C C . ARG A 1 177 ? 6.051 -10.910 -2.571 1.00 78.56 177 ARG A C 1
ATOM 1356 O O . ARG A 1 177 ? 6.643 -9.870 -2.293 1.00 78.56 177 ARG A O 1
ATOM 1363 N N . THR A 1 178 ? 4.848 -10.956 -3.129 1.00 83.75 178 THR A N 1
ATOM 1364 C CA . THR A 1 178 ? 3.945 -9.804 -3.162 1.00 83.75 178 THR A CA 1
ATOM 1365 C C . THR A 1 178 ? 3.264 -9.698 -1.806 1.00 83.75 178 THR A C 1
ATOM 1367 O O . THR A 1 178 ? 2.731 -10.708 -1.341 1.00 83.75 178 THR A O 1
ATOM 1370 N N . ASP A 1 179 ? 3.191 -8.495 -1.239 1.00 90.75 179 ASP A N 1
ATOM 1371 C CA . ASP A 1 179 ? 2.542 -8.280 0.058 1.00 90.75 179 ASP A CA 1
ATOM 1372 C C . ASP A 1 179 ? 1.077 -8.756 0.034 1.00 90.75 179 ASP A C 1
ATOM 1374 O O . ASP A 1 179 ? 0.649 -9.512 0.905 1.00 90.75 179 ASP A O 1
ATOM 1378 N N . LEU A 1 180 ? 0.308 -8.375 -1.000 1.00 95.19 180 LEU A N 1
ATOM 1379 C CA . LEU A 1 180 ? -1.025 -8.930 -1.264 1.00 95.19 180 LEU A CA 1
ATOM 1380 C C . LEU A 1 180 ? -1.256 -9.210 -2.750 1.00 95.19 180 LEU A C 1
ATOM 1382 O O . LEU A 1 180 ? -1.152 -8.333 -3.608 1.00 95.19 180 LEU A O 1
ATOM 1386 N N . PHE A 1 181 ? -1.686 -10.428 -3.049 1.00 94.94 181 PHE A N 1
ATOM 1387 C CA . PHE A 1 181 ? -2.215 -10.824 -4.343 1.00 94.94 181 PHE A CA 1
ATOM 1388 C C . PHE A 1 181 ? -3.741 -10.864 -4.289 1.00 94.94 181 PHE A C 1
ATOM 1390 O O . PHE A 1 181 ? -4.318 -11.730 -3.634 1.00 94.94 181 PHE A O 1
ATOM 1397 N N . CYS A 1 182 ? -4.390 -9.925 -4.966 1.00 96.19 182 CYS A N 1
ATOM 1398 C CA . CYS A 1 182 ? -5.836 -9.746 -4.962 1.00 96.19 182 CYS A CA 1
ATOM 1399 C C . CYS A 1 182 ? -6.472 -10.253 -6.259 1.00 96.19 182 CYS A C 1
ATOM 1401 O O . CYS A 1 182 ? -6.020 -9.923 -7.360 1.00 96.19 182 CYS A O 1
ATOM 1403 N N . GLU A 1 183 ? -7.578 -10.979 -6.131 1.00 95.44 183 GLU A N 1
ATOM 1404 C CA . GLU A 1 183 ? -8.428 -11.352 -7.259 1.00 95.44 183 GLU A CA 1
ATOM 1405 C C . GLU A 1 183 ? -9.585 -10.362 -7.394 1.00 95.44 183 GLU A C 1
ATOM 1407 O O . GLU A 1 183 ? -10.260 -10.021 -6.424 1.00 95.44 183 GLU A O 1
ATOM 1412 N N . THR A 1 184 ? -9.823 -9.887 -8.612 1.00 91.88 184 THR A N 1
ATOM 1413 C CA . THR A 1 184 ? -10.947 -9.009 -8.947 1.00 91.88 184 THR A CA 1
ATOM 1414 C C . THR A 1 184 ? -11.742 -9.622 -10.095 1.00 91.88 184 THR A C 1
ATOM 1416 O O . THR A 1 184 ? -11.270 -10.526 -10.783 1.00 91.88 184 THR A O 1
ATOM 1419 N N . LYS A 1 185 ? -12.936 -9.088 -10.371 1.00 83.94 185 LYS A N 1
ATOM 1420 C CA . LYS A 1 185 ? -13.760 -9.546 -11.505 1.00 83.94 185 LYS A CA 1
ATOM 1421 C C . LYS A 1 185 ? -13.090 -9.354 -12.870 1.00 83.94 185 LYS A C 1
ATOM 1423 O O . LYS A 1 185 ? -13.460 -10.033 -13.819 1.00 83.94 185 LYS A O 1
ATOM 1428 N N . VAL A 1 186 ? -12.152 -8.413 -12.972 1.00 81.50 186 VAL A N 1
ATOM 1429 C CA . VAL A 1 186 ? -11.527 -7.998 -14.238 1.00 81.50 186 VAL A CA 1
ATOM 1430 C C . VAL A 1 186 ? -10.067 -8.435 -14.357 1.00 81.50 186 VAL A C 1
ATOM 1432 O O . VAL A 1 186 ? -9.430 -8.164 -15.369 1.00 81.50 186 VAL A O 1
ATOM 1435 N N . GLY A 1 187 ? -9.527 -9.111 -13.342 1.00 88.38 187 GLY A N 1
ATOM 1436 C CA . GLY A 1 187 ? -8.147 -9.581 -13.347 1.00 88.38 187 GLY A CA 1
ATOM 1437 C C . GLY A 1 187 ? -7.508 -9.608 -11.965 1.00 88.38 187 GLY A C 1
ATOM 1438 O O . GLY A 1 187 ? -8.168 -9.462 -10.935 1.00 88.38 187 GLY A O 1
ATOM 1439 N N . GLN A 1 188 ? -6.196 -9.805 -11.956 1.00 92.38 188 GLN A N 1
ATOM 1440 C CA . 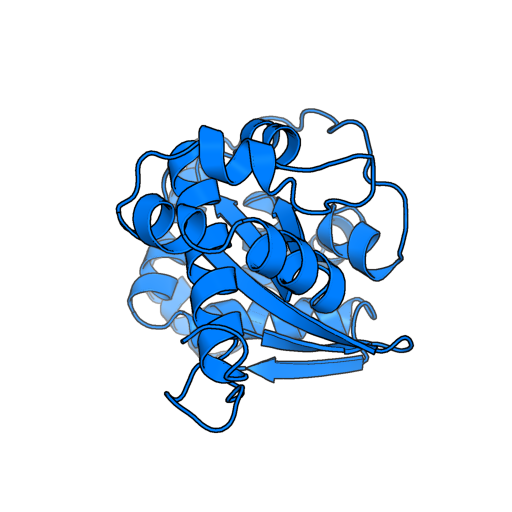GLN A 1 188 ? -5.402 -9.941 -10.741 1.00 92.38 188 GLN A CA 1
ATOM 1441 C C . GLN A 1 188 ? -4.614 -8.663 -10.477 1.00 92.38 188 GLN A C 1
ATOM 1443 O O . GLN A 1 188 ? -3.994 -8.103 -11.383 1.00 92.38 188 GLN A O 1
ATOM 1448 N N . VAL A 1 189 ? -4.597 -8.232 -9.221 1.00 94.50 189 VAL A N 1
ATOM 1449 C CA . VAL A 1 189 ? -3.870 -7.042 -8.782 1.00 94.50 189 VAL A CA 1
ATOM 1450 C C . VAL A 1 189 ? -2.877 -7.445 -7.701 1.00 94.50 189 VAL A C 1
ATOM 1452 O O . VAL A 1 189 ? -3.236 -8.067 -6.710 1.00 94.50 189 VAL A O 1
ATOM 1455 N N . ARG A 1 190 ? -1.613 -7.074 -7.893 1.00 95.12 190 ARG A N 1
ATOM 1456 C CA . ARG A 1 190 ? -0.554 -7.208 -6.884 1.00 95.12 190 ARG A CA 1
ATOM 1457 C C . ARG A 1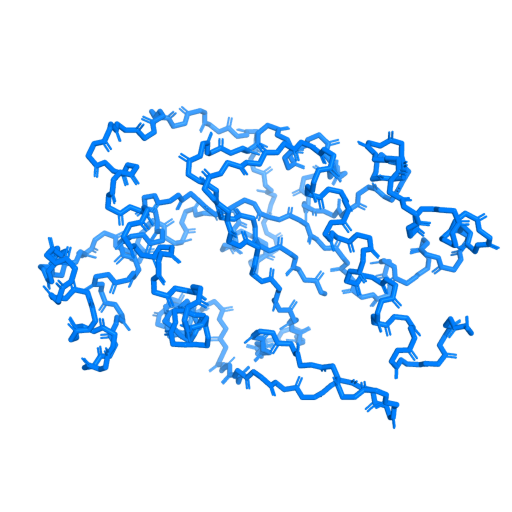 190 ? -0.405 -5.888 -6.149 1.00 95.12 190 ARG A C 1
ATOM 1459 O O . ARG A 1 190 ? -0.148 -4.891 -6.827 1.00 95.12 190 ARG A O 1
ATOM 1466 N N . LEU A 1 191 ? -0.582 -5.879 -4.833 1.00 96.50 191 LEU A N 1
ATOM 1467 C CA . LEU A 1 191 ? -0.386 -4.710 -3.982 1.00 96.50 191 LEU A CA 1
ATOM 1468 C C . LEU A 1 191 ? 0.952 -4.810 -3.254 1.00 96.50 191 LEU A C 1
ATOM 1470 O O . LEU A 1 191 ? 1.291 -5.859 -2.714 1.00 96.50 191 LEU A O 1
ATOM 1474 N N . GLU A 1 192 ? 1.665 -3.693 -3.228 1.00 96.69 192 GLU A N 1
ATOM 1475 C CA . GLU A 1 192 ? 2.927 -3.499 -2.516 1.00 96.69 192 GLU A CA 1
ATOM 1476 C C . GLU A 1 192 ? 2.724 -2.349 -1.522 1.00 96.69 192 GLU A C 1
ATOM 1478 O O . GLU A 1 192 ? 2.459 -1.212 -1.920 1.00 96.69 192 GLU A O 1
ATOM 1483 N N . LEU A 1 193 ? 2.785 -2.633 -0.228 1.00 96.50 193 LEU A N 1
ATOM 1484 C CA . LEU A 1 193 ? 2.446 -1.723 0.858 1.00 96.50 193 LEU A CA 1
ATOM 1485 C C . LEU A 1 193 ? 3.717 -1.020 1.355 1.00 96.50 193 LEU A C 1
ATOM 1487 O O . LEU A 1 193 ? 4.601 -1.590 1.996 1.00 96.50 193 LEU A O 1
ATOM 1491 N N . MET A 1 194 ? 3.816 0.275 1.061 1.00 96.31 194 MET A N 1
ATOM 1492 C CA . MET A 1 194 ? 4.909 1.124 1.518 1.00 96.31 194 MET A CA 1
ATOM 1493 C C . MET A 1 194 ? 4.523 1.816 2.827 1.00 96.31 194 MET A C 1
ATOM 1495 O O . MET A 1 194 ? 3.934 2.898 2.826 1.00 96.31 194 MET A O 1
ATOM 1499 N N . TRP A 1 195 ? 4.916 1.210 3.947 1.00 95.88 195 TRP A N 1
ATOM 1500 C CA . TRP A 1 195 ? 4.737 1.760 5.292 1.00 95.88 195 TRP A CA 1
ATOM 1501 C C . TRP A 1 195 ? 5.901 2.670 5.693 1.00 95.88 195 TRP A C 1
ATOM 1503 O O . TRP A 1 195 ? 7.051 2.224 5.747 1.00 95.88 195 TRP A O 1
ATOM 1513 N N . ARG A 1 196 ? 5.646 3.951 5.991 1.00 95.31 196 ARG A N 1
ATOM 1514 C CA . ARG A 1 196 ? 6.689 4.888 6.458 1.00 95.31 196 ARG A CA 1
ATOM 1515 C C . ARG A 1 196 ? 6.178 5.842 7.533 1.00 95.31 196 ARG A C 1
ATOM 1517 O O . ARG A 1 196 ? 5.070 6.356 7.451 1.00 95.31 196 ARG A O 1
ATOM 1524 N N . LYS A 1 197 ? 7.031 6.174 8.507 1.00 93.94 197 LYS A N 1
ATOM 1525 C CA . LYS A 1 197 ? 6.748 7.258 9.467 1.00 93.94 197 LYS A CA 1
ATOM 1526 C C . LYS A 1 197 ? 6.707 8.612 8.759 1.00 93.94 197 LYS A C 1
ATOM 1528 O O . LYS A 1 197 ? 5.757 9.373 8.896 1.00 93.94 197 LYS A O 1
ATOM 1533 N N . ASN A 1 198 ? 7.738 8.880 7.970 1.00 92.94 198 ASN A N 1
ATOM 1534 C CA . ASN A 1 198 ? 7.878 10.062 7.138 1.00 92.94 198 ASN A CA 1
ATOM 1535 C C . ASN A 1 198 ? 8.406 9.598 5.784 1.00 92.94 198 ASN A C 1
ATOM 1537 O O . ASN A 1 198 ? 9.257 8.712 5.737 1.00 92.94 198 ASN A O 1
ATOM 1541 N N . THR A 1 199 ? 7.895 10.176 4.706 1.00 93.31 199 THR A N 1
ATOM 1542 C CA . THR A 1 199 ? 8.508 10.008 3.395 1.00 93.31 199 THR A CA 1
ATOM 1543 C C . THR A 1 199 ? 8.442 11.287 2.572 1.00 93.31 199 THR A C 1
ATOM 1545 O O . THR A 1 199 ? 7.784 12.269 2.945 1.00 93.31 199 THR A O 1
ATOM 1548 N N . GLY A 1 200 ? 9.133 11.275 1.440 1.00 93.19 200 GLY A N 1
ATOM 1549 C CA . GLY A 1 200 ? 9.059 12.307 0.419 1.00 93.19 200 GLY A CA 1
ATOM 1550 C C . GLY A 1 200 ? 9.053 11.707 -0.981 1.00 93.19 200 GLY A C 1
ATOM 1551 O O . GLY A 1 200 ? 9.224 10.503 -1.175 1.00 93.19 200 GLY A O 1
ATOM 1552 N N . ARG A 1 201 ? 8.898 12.579 -1.978 1.00 94.19 201 ARG A N 1
ATOM 1553 C CA . ARG A 1 201 ? 8.829 12.203 -3.395 1.00 94.19 201 ARG A CA 1
ATOM 1554 C C . ARG A 1 201 ? 9.969 11.272 -3.840 1.00 94.19 201 ARG A C 1
ATOM 1556 O O . ARG A 1 201 ? 9.711 10.288 -4.521 1.00 94.19 201 ARG A O 1
ATOM 1563 N N . ALA A 1 202 ? 11.208 11.553 -3.435 1.00 93.31 202 ALA A N 1
ATOM 1564 C CA . ALA A 1 202 ? 12.379 10.770 -3.842 1.00 93.31 202 ALA A CA 1
ATOM 1565 C C . ALA A 1 202 ? 12.377 9.331 -3.303 1.00 93.31 202 ALA A C 1
ATOM 1567 O O . ALA A 1 202 ? 12.800 8.400 -3.990 1.00 93.31 202 ALA A O 1
ATOM 1568 N N . GLU A 1 203 ? 11.885 9.138 -2.081 1.00 94.56 203 GLU A N 1
ATOM 1569 C CA . GLU A 1 203 ? 11.816 7.825 -1.441 1.00 94.56 203 GLU A CA 1
ATOM 1570 C C . GLU A 1 203 ? 10.683 6.976 -2.012 1.00 94.56 203 GLU A C 1
ATOM 1572 O O . GLU A 1 203 ? 10.895 5.795 -2.286 1.00 94.56 203 GLU A O 1
ATOM 1577 N N . ILE A 1 204 ? 9.511 7.581 -2.248 1.00 96.00 204 ILE A N 1
ATOM 1578 C CA . ILE A 1 204 ? 8.401 6.920 -2.951 1.00 96.00 204 ILE A CA 1
ATOM 1579 C C . ILE A 1 204 ? 8.882 6.473 -4.332 1.00 96.00 204 ILE A C 1
ATOM 1581 O O . ILE A 1 204 ? 8.695 5.318 -4.711 1.00 96.00 204 ILE A O 1
ATOM 1585 N N . ALA A 1 205 ? 9.565 7.362 -5.059 1.00 94.81 205 ALA A N 1
ATOM 1586 C CA . ALA A 1 205 ? 10.086 7.042 -6.375 1.00 94.81 205 ALA A CA 1
ATOM 1587 C C . ALA A 1 205 ? 11.076 5.874 -6.349 1.00 94.81 205 ALA A C 1
ATOM 1589 O O . ALA A 1 205 ? 10.942 4.931 -7.129 1.00 94.81 205 ALA A O 1
ATOM 1590 N N . ASN A 1 206 ? 12.016 5.894 -5.403 1.00 94.06 206 ASN A N 1
ATOM 1591 C CA . ASN A 1 206 ? 12.972 4.807 -5.228 1.00 94.06 206 ASN A CA 1
ATOM 1592 C C . ASN A 1 206 ? 12.279 3.469 -4.915 1.00 94.06 206 ASN A C 1
ATOM 1594 O O . ASN A 1 206 ? 12.627 2.447 -5.505 1.00 94.06 206 ASN A O 1
ATOM 1598 N N . TYR A 1 207 ? 11.277 3.467 -4.030 1.00 94.88 207 TYR A N 1
ATOM 1599 C CA . TYR A 1 207 ? 10.527 2.257 -3.683 1.00 94.88 207 TYR A CA 1
ATOM 1600 C C . TYR A 1 207 ? 9.823 1.663 -4.911 1.00 94.88 207 TYR A C 1
ATOM 1602 O O . TYR A 1 207 ? 9.982 0.477 -5.203 1.00 94.88 207 TYR A O 1
ATOM 1610 N N . VAL A 1 208 ? 9.100 2.493 -5.670 1.00 94.88 208 VAL A N 1
ATOM 1611 C CA . VAL A 1 208 ? 8.355 2.062 -6.866 1.00 94.88 208 VAL A CA 1
ATOM 1612 C C . VAL A 1 208 ? 9.298 1.510 -7.934 1.00 94.88 208 VAL A C 1
ATOM 1614 O O . VAL A 1 208 ? 9.071 0.418 -8.454 1.00 94.88 208 VAL A O 1
ATOM 1617 N N . LEU A 1 209 ? 10.381 2.231 -8.236 1.00 93.06 209 LEU A N 1
ATOM 1618 C CA . LEU A 1 209 ? 11.376 1.804 -9.220 1.00 93.06 209 LEU A CA 1
ATOM 1619 C C . LEU A 1 209 ? 12.076 0.507 -8.804 1.00 93.06 209 LEU A C 1
ATOM 1621 O O . LEU A 1 209 ? 12.283 -0.371 -9.639 1.00 93.06 209 LEU A O 1
ATOM 1625 N N . THR A 1 210 ? 12.368 0.346 -7.512 1.00 92.19 210 THR A N 1
ATOM 1626 C CA . THR A 1 210 ? 12.937 -0.895 -6.972 1.00 92.19 210 THR A CA 1
ATOM 1627 C C . THR A 1 210 ? 11.973 -2.070 -7.141 1.00 92.19 210 THR A C 1
ATOM 1629 O O . THR A 1 210 ? 12.388 -3.148 -7.565 1.00 92.19 210 THR A O 1
ATOM 1632 N N . LYS A 1 211 ? 10.675 -1.885 -6.860 1.00 92.50 211 LYS A N 1
ATOM 1633 C CA . LYS A 1 211 ? 9.665 -2.937 -7.068 1.00 92.50 211 LYS A CA 1
ATOM 1634 C C . LYS A 1 211 ? 9.524 -3.290 -8.550 1.00 92.50 211 LYS A C 1
ATOM 1636 O O . LYS A 1 211 ? 9.553 -4.473 -8.876 1.00 92.50 211 LYS A O 1
ATOM 1641 N N . LEU A 1 212 ? 9.470 -2.300 -9.446 1.00 91.69 212 LEU A N 1
ATOM 1642 C CA . LEU A 1 212 ? 9.467 -2.538 -10.896 1.00 91.69 212 LEU A CA 1
ATOM 1643 C C . LEU A 1 212 ? 10.692 -3.333 -11.341 1.00 91.69 212 LEU A C 1
ATOM 1645 O O . LEU A 1 212 ? 10.540 -4.368 -11.982 1.00 91.69 212 LEU A O 1
ATOM 1649 N N . TYR A 1 213 ? 11.891 -2.896 -10.960 1.00 90.31 213 TYR A N 1
ATOM 1650 C CA . TYR A 1 213 ? 13.131 -3.601 -11.272 1.00 90.31 213 TYR A CA 1
ATOM 1651 C C . TYR A 1 213 ? 13.080 -5.067 -10.830 1.00 90.31 213 TYR A C 1
ATOM 1653 O O . TYR A 1 213 ? 13.318 -5.977 -11.623 1.00 90.31 213 TYR A O 1
ATOM 1661 N N . ASN A 1 214 ? 12.699 -5.298 -9.570 1.00 88.94 214 ASN A N 1
ATOM 1662 C CA . ASN A 1 214 ? 12.622 -6.634 -8.989 1.00 88.94 214 ASN A CA 1
ATOM 1663 C C . ASN A 1 214 ? 11.608 -7.522 -9.713 1.00 88.94 214 ASN A C 1
ATOM 1665 O O . ASN A 1 214 ? 11.885 -8.695 -9.948 1.00 88.94 214 ASN A O 1
ATOM 1669 N N . TYR A 1 215 ? 10.456 -6.968 -10.088 1.00 90.25 215 TYR A N 1
ATOM 1670 C CA . TYR A 1 215 ? 9.460 -7.682 -10.879 1.00 90.25 215 TYR A CA 1
ATOM 1671 C C . TYR A 1 215 ? 9.989 -8.024 -12.272 1.00 90.25 215 TYR A C 1
ATOM 1673 O O . TYR A 1 215 ? 9.812 -9.152 -12.719 1.00 90.25 215 TYR A O 1
ATOM 1681 N N . GLY A 1 216 ? 10.669 -7.082 -12.932 1.00 89.56 216 GLY A N 1
ATOM 1682 C CA . GLY A 1 216 ? 11.276 -7.287 -14.246 1.00 89.56 216 GLY A CA 1
ATOM 1683 C C . GLY A 1 216 ? 12.332 -8.390 -14.238 1.00 89.56 216 GLY A C 1
ATOM 1684 O O . GLY A 1 216 ? 12.349 -9.220 -15.143 1.00 89.56 216 GLY A O 1
ATOM 1685 N N . LYS A 1 217 ? 13.153 -8.453 -13.184 1.00 87.81 217 LYS A N 1
ATOM 1686 C CA . LYS A 1 217 ? 14.104 -9.552 -12.952 1.00 87.81 217 LYS A CA 1
ATOM 1687 C C . LYS A 1 217 ? 13.399 -10.883 -12.698 1.00 87.81 217 LYS A C 1
ATOM 1689 O O . LYS A 1 217 ? 13.802 -11.901 -13.242 1.00 87.81 217 LYS A O 1
ATOM 1694 N N . ALA A 1 218 ? 12.337 -10.885 -11.889 1.00 87.69 218 ALA A N 1
ATOM 1695 C CA . ALA A 1 218 ? 11.614 -12.106 -11.526 1.00 87.69 218 ALA A CA 1
ATOM 1696 C C . ALA A 1 218 ? 10.964 -12.805 -12.735 1.00 87.69 218 ALA A C 1
ATOM 1698 O O . ALA A 1 218 ? 10.837 -14.032 -12.745 1.00 87.69 218 ALA A O 1
ATOM 1699 N N . ILE A 1 219 ? 10.573 -12.031 -13.750 1.00 88.00 219 ILE A N 1
ATOM 1700 C CA . ILE A 1 219 ? 10.035 -12.539 -15.021 1.00 88.00 219 ILE A CA 1
ATOM 1701 C C . ILE A 1 219 ? 11.093 -12.652 -16.128 1.00 88.00 219 ILE A C 1
ATOM 1703 O O . ILE A 1 219 ? 10.718 -12.832 -17.282 1.00 88.00 219 ILE A O 1
ATOM 1707 N N . GLU A 1 220 ? 12.381 -12.508 -15.794 1.00 87.62 220 GLU A N 1
ATOM 1708 C CA . GLU A 1 220 ? 13.515 -12.609 -16.733 1.00 87.62 220 GLU A CA 1
ATOM 1709 C C . GLU A 1 220 ? 13.450 -11.599 -17.897 1.00 87.62 220 GLU A C 1
ATOM 1711 O O . GLU A 1 220 ? 14.042 -11.787 -18.955 1.00 87.62 220 GLU A O 1
ATOM 1716 N N . PHE A 1 221 ? 12.725 -10.493 -17.711 1.00 87.81 221 PHE A N 1
ATOM 1717 C CA . PHE A 1 221 ? 12.623 -9.419 -18.702 1.00 87.81 221 PHE A CA 1
ATOM 1718 C C . PHE A 1 221 ? 13.786 -8.419 -18.597 1.00 87.81 221 PHE A C 1
ATOM 1720 O O . PHE A 1 221 ? 14.214 -7.807 -19.587 1.00 87.81 221 PHE A O 1
ATOM 1727 N N . LEU A 1 222 ? 14.296 -8.253 -17.376 1.00 84.75 222 LEU A N 1
ATOM 1728 C CA . LEU A 1 222 ? 15.535 -7.545 -17.078 1.00 84.75 222 LEU A CA 1
ATOM 1729 C C . LEU A 1 222 ? 16.605 -8.577 -16.720 1.00 84.75 222 LEU A C 1
ATOM 1731 O O . LEU A 1 222 ? 16.317 -9.509 -15.971 1.00 84.75 222 LEU A O 1
ATOM 1735 N N . GLU A 1 223 ? 17.813 -8.379 -17.245 1.00 74.69 223 GLU A N 1
ATOM 1736 C CA . GLU A 1 223 ? 19.007 -9.188 -16.955 1.00 74.69 223 GLU A CA 1
ATOM 1737 C C . GLU A 1 223 ? 19.765 -8.637 -15.770 1.00 74.69 223 GLU A C 1
ATOM 1739 O O . GLU A 1 223 ? 19.879 -7.392 -15.649 1.00 74.69 223 GLU A O 1
#

Secondary structure (DSSP, 8-state):
-EEEEEETT--HHHHHHTEETTTTEE-HHHHHHH---HHHHHHTT-HHHHHHHHHHTT-EEEE--HHHHHHHHHHH--HHHHHHHHHTT------TTHHHHHHHSHHHHHHTTPPPPS---PPPPPHHHHHHHHHHHHHHHH-HHHHHHHHHHHHHHTTS-SEEEEEEEESSSS-EEEEEEEEETTEEEEEEEEEESS--HHHHHHHHHHHHHHHHHHTTS--

pLDDT: mean 89.38, std 9.84, range [48.19, 97.81]